Protein AF-A0A852VGA5-F1 (afdb_monomer_lite)

Foldseek 3Di:
DPPPPDDWDDDPNHTDDPDPQPAAEFEQDQLVPPPDDPVRVVVVVVAAPLVSLCVNRVHDSVLLQVLQQVFAPCVDQWHGKHKDFADPPPPPPDDDPPDHGGIFIWTDGPVPVPDIDTLVPDDSLVVSVRSLRSSQSVQQVCLVPGAYEYEYEVLQSHDLVSNLVVLVVQLDPVRSYHYHYDYDDDPSNCVRQVDPSHDDDDPPVPDPPDPDDDPPPDD

Sequence (219 aa):
MGENGEVSYSFNHSPVPYIPLQTRFVVVKHPKDASLSDSEKEEWKTWEDTRRIARSFQIDEMELVNILPLVGDSERFVQKVWVEEAEPLESDEDDDEDEPPRNKIKVKLRSHGDFHPSFGMLSGGEQVYVLTEIGIAIARFSAQYVATVLVIEPFRSLDSAGQRDWAIYLSKSEHLFQTVVEAHLDTKLAEVVSSPDFEVITLDGETPSVEIHQIGANA

pLDDT: mean 77.55, std 16.96, range [35.34, 95.94]

Secondary structure (DSSP, 8-state):
--TT----EEETTEEE------PEEEEE--TT-----HHHHHHHHH--HHHHHHHHHT--HHHHHHHGGG---TTSSEEEEEEEEPPPP--SSSS-TT----EEEEEEETTSTT---BGGGS-HHHHHHHHHHHHHHHHHHHHTTS-EEEEESGGGGS-HHHHHHHHHHHT-TT-SSEEEE-----HHHHHHHTSTT-------SSPP------TT---

Radius of gyration: 21.65 Å; chains: 1; bounding box: 53×39×68 Å

Structure (mmCIF, N/CA/C/O backbone):
data_AF-A0A852VGA5-F1
#
_entry.id   AF-A0A852VGA5-F1
#
loop_
_atom_site.group_PDB
_atom_site.id
_atom_site.type_symbol
_atom_site.label_atom_id
_atom_site.label_alt_id
_atom_site.label_comp_id
_atom_site.label_asym_id
_atom_site.label_entity_id
_atom_site.label_seq_id
_atom_site.pdbx_PDB_ins_code
_atom_site.Cartn_x
_atom_site.Cartn_y
_atom_site.Cartn_z
_atom_site.occupancy
_atom_site.B_iso_or_equiv
_atom_site.auth_seq_id
_atom_site.auth_comp_id
_atom_site.auth_asym_id
_atom_site.auth_atom_id
_atom_site.pdbx_PDB_model_num
ATOM 1 N N . MET A 1 1 ? -21.964 18.493 37.832 1.00 35.34 1 MET A N 1
ATOM 2 C CA . MET A 1 1 ? -21.030 19.519 37.329 1.00 35.34 1 MET A CA 1
ATOM 3 C C . MET A 1 1 ? -19.654 19.205 37.887 1.00 35.34 1 MET A C 1
ATOM 5 O O . MET A 1 1 ? -19.493 19.274 39.096 1.00 35.34 1 MET A O 1
ATOM 9 N N . GLY A 1 2 ? -18.718 18.768 37.043 1.00 36.03 2 GLY A N 1
ATOM 10 C CA . GLY A 1 2 ? -17.292 18.790 37.377 1.00 36.03 2 GLY A CA 1
ATOM 11 C C . GLY A 1 2 ? -16.742 20.160 36.989 1.00 36.03 2 GLY A C 1
ATOM 12 O O . GLY A 1 2 ? -17.045 20.645 35.902 1.00 36.03 2 GLY A O 1
ATOM 13 N N . GLU A 1 3 ? -16.008 20.804 37.887 1.00 40.97 3 GLU A N 1
ATOM 14 C CA . GLU A 1 3 ? -15.669 22.237 37.850 1.00 40.97 3 GLU A CA 1
ATOM 15 C C . GLU A 1 3 ? -14.686 22.666 36.738 1.00 40.97 3 GLU A C 1
ATOM 17 O O . GLU A 1 3 ? -14.361 23.845 36.653 1.00 40.97 3 GLU A O 1
ATOM 22 N N . ASN A 1 4 ? -14.251 21.771 35.841 1.00 45.41 4 ASN A N 1
ATOM 23 C CA . ASN A 1 4 ? -13.090 22.034 34.973 1.00 45.41 4 ASN A CA 1
ATOM 24 C C . ASN A 1 4 ? -13.348 22.065 33.457 1.00 45.41 4 ASN A C 1
ATOM 26 O O . ASN A 1 4 ? -12.392 22.167 32.697 1.00 45.41 4 ASN A O 1
ATOM 30 N N . GLY A 1 5 ? -14.594 21.983 32.977 1.00 45.84 5 GLY A N 1
ATOM 31 C CA . GLY A 1 5 ? -14.853 22.021 31.525 1.00 45.84 5 GLY A CA 1
ATOM 32 C C . GLY A 1 5 ? -14.171 20.889 30.737 1.00 45.84 5 GLY A C 1
ATOM 33 O O . GLY A 1 5 ? -13.945 21.020 29.536 1.00 45.84 5 GLY A O 1
ATOM 34 N N . GLU A 1 6 ? -13.827 19.784 31.405 1.00 48.50 6 GLU A N 1
ATOM 35 C CA . GLU A 1 6 ? -13.232 18.616 30.762 1.00 48.50 6 GLU A CA 1
ATOM 36 C C . GLU A 1 6 ? -14.273 17.922 29.881 1.00 48.50 6 GLU A C 1
ATOM 38 O O . GLU A 1 6 ? -15.307 17.438 30.349 1.00 48.50 6 GLU A O 1
ATOM 43 N N . VAL A 1 7 ? -13.986 17.874 28.581 1.00 54.56 7 VAL A N 1
ATOM 44 C CA . VAL A 1 7 ? -14.743 17.070 27.624 1.00 54.56 7 VAL A CA 1
ATOM 45 C C . VAL A 1 7 ? -14.322 15.617 27.822 1.00 54.56 7 VAL A C 1
ATOM 47 O O . VAL A 1 7 ? -13.188 15.244 27.526 1.00 54.56 7 VAL A O 1
ATOM 50 N N . SER A 1 8 ? -15.232 14.798 28.346 1.00 54.41 8 SER A N 1
ATOM 51 C CA . SER A 1 8 ? -15.040 13.349 28.437 1.00 54.41 8 SER A CA 1
ATOM 52 C C . SER A 1 8 ? -15.655 12.672 27.217 1.00 54.41 8 SER A C 1
ATOM 54 O O . SER A 1 8 ? -16.758 13.017 26.793 1.00 54.41 8 SER A O 1
ATOM 56 N N . TYR A 1 9 ? -14.926 11.720 26.639 1.00 51.38 9 TYR A N 1
ATOM 57 C CA . TYR A 1 9 ? -15.377 10.934 25.497 1.00 51.38 9 TYR A CA 1
ATOM 58 C C . TYR A 1 9 ? -15.706 9.528 25.990 1.00 51.38 9 TYR A C 1
ATOM 60 O O . TYR A 1 9 ? -15.024 8.986 26.862 1.00 51.38 9 TYR A O 1
ATOM 68 N N . SER A 1 10 ? -16.766 8.931 25.454 1.00 54.22 10 SER A N 1
ATOM 69 C CA . SER A 1 10 ? -17.148 7.556 25.780 1.00 54.22 10 SER A CA 1
ATOM 70 C C . SER A 1 10 ? -17.595 6.817 24.527 1.00 54.22 10 SER A C 1
ATOM 72 O O . SER A 1 10 ? -18.240 7.410 23.666 1.00 54.22 10 SER A O 1
ATOM 74 N N . PHE A 1 11 ? -17.256 5.533 24.443 1.00 40.62 11 PHE A N 1
ATOM 75 C CA . PHE A 1 11 ? -17.722 4.602 23.415 1.00 40.62 11 PHE A CA 1
ATOM 76 C C . PHE A 1 11 ? -18.361 3.411 24.134 1.00 40.62 11 PHE A C 1
ATOM 78 O O . PHE A 1 11 ? -17.759 2.865 25.059 1.00 40.62 11 PHE A O 1
ATOM 85 N N . ASN A 1 12 ? -19.601 3.049 23.787 1.00 52.91 12 ASN A N 1
ATOM 86 C CA . ASN A 1 12 ? -20.375 2.007 24.483 1.00 52.91 12 ASN A CA 1
ATOM 87 C C . ASN A 1 12 ? -20.369 2.151 26.020 1.00 52.91 12 ASN A C 1
ATOM 89 O O . ASN A 1 12 ? -20.097 1.199 26.751 1.00 52.91 12 ASN A O 1
ATOM 93 N N . HIS A 1 13 ? -20.623 3.367 26.518 1.00 57.19 13 HIS A N 1
ATOM 94 C CA . HIS A 1 13 ? -20.640 3.716 27.950 1.00 57.19 13 HIS A CA 1
ATOM 95 C C . HIS A 1 13 ? -19.317 3.513 28.711 1.00 57.19 13 HIS A C 1
ATOM 97 O O . HIS A 1 13 ? -19.281 3.681 29.930 1.00 57.19 13 HIS A O 1
ATOM 103 N N . SER A 1 14 ? -18.226 3.201 28.013 1.00 48.91 14 SER A N 1
ATOM 104 C CA . SER A 1 14 ? -16.892 3.089 28.598 1.00 48.91 14 SER A CA 1
ATOM 105 C C . SER A 1 14 ? -16.124 4.390 28.344 1.00 48.91 14 SER A C 1
ATOM 107 O O . SER A 1 14 ? -16.063 4.833 27.192 1.00 48.91 14 SER A O 1
ATOM 109 N N . PRO A 1 15 ? -15.566 5.046 29.381 1.00 53.91 15 PRO A N 1
ATOM 110 C CA . PRO A 1 15 ? -14.788 6.266 29.200 1.00 53.91 15 PRO A CA 1
ATOM 111 C C . PRO A 1 15 ? -13.517 5.964 28.401 1.00 53.91 15 PRO A C 1
ATOM 113 O O . PRO A 1 15 ? -12.761 5.057 28.748 1.00 53.91 15 PRO A O 1
ATOM 116 N N . VAL A 1 16 ? -13.281 6.741 27.344 1.00 51.03 16 VAL A N 1
ATOM 117 C CA . VAL A 1 16 ? -12.083 6.650 26.503 1.00 51.03 16 VAL A CA 1
ATOM 118 C C . VAL A 1 16 ? -11.240 7.906 26.730 1.00 51.03 16 VAL A C 1
ATOM 120 O O . VAL A 1 16 ? -11.770 9.016 26.628 1.00 51.03 16 VAL A O 1
ATOM 123 N N . PRO A 1 17 ? -9.943 7.779 27.060 1.00 51.22 17 PRO A N 1
ATOM 124 C CA . PRO A 1 17 ? -9.078 8.939 27.212 1.00 51.22 17 PRO A CA 1
ATOM 125 C C . PRO A 1 17 ? -8.964 9.683 25.876 1.00 51.22 17 PRO A C 1
ATOM 127 O O . PRO A 1 17 ? -8.533 9.115 24.873 1.00 51.22 17 PRO A O 1
ATOM 130 N N . TYR A 1 18 ? -9.333 10.966 25.863 1.00 50.06 18 TYR A N 1
ATOM 131 C CA . TYR A 1 18 ? -9.076 11.849 24.728 1.00 50.06 18 TYR A CA 1
ATOM 132 C C . TYR A 1 18 ? -7.600 12.212 24.710 1.00 50.06 18 TYR A C 1
ATOM 134 O O . TYR A 1 18 ? -7.153 13.128 25.397 1.00 50.06 18 TYR A O 1
ATOM 142 N N . ILE A 1 19 ? -6.836 11.458 23.934 1.00 53.94 19 ILE A N 1
ATOM 143 C CA . ILE A 1 19 ? -5.473 11.821 23.585 1.00 53.94 19 ILE A CA 1
ATOM 144 C C . ILE A 1 19 ? -5.563 12.380 22.164 1.00 53.94 19 ILE A C 1
ATOM 146 O O . ILE A 1 19 ? -5.789 11.597 21.242 1.00 53.94 19 ILE A O 1
ATOM 150 N N . PRO A 1 20 ? -5.415 13.700 21.941 1.00 53.56 20 PRO A N 1
ATOM 151 C CA . PRO A 1 20 ? -5.379 14.273 20.600 1.00 53.56 20 PRO A CA 1
ATOM 152 C C . PRO A 1 20 ? -4.033 13.955 19.930 1.00 53.56 20 PRO A C 1
ATOM 154 O O . PRO A 1 20 ? -3.297 14.844 19.515 1.00 53.56 20 PRO A O 1
ATOM 157 N N . LEU A 1 21 ? -3.674 12.674 19.846 1.00 54.81 21 LEU A N 1
ATOM 158 C CA . LEU A 1 21 ? -2.735 12.217 18.839 1.00 54.81 21 LEU A CA 1
ATOM 159 C C . LEU A 1 21 ? -3.530 12.207 17.539 1.00 54.81 21 LEU A C 1
ATOM 161 O O . LEU A 1 21 ? -4.509 11.470 17.415 1.00 54.81 21 LEU A O 1
ATOM 165 N N . GLN A 1 22 ? -3.159 13.082 16.601 1.00 77.44 22 GLN A N 1
ATOM 166 C CA . GLN A 1 22 ? -3.735 13.066 15.261 1.00 77.44 22 GLN A CA 1
ATOM 167 C C . GLN A 1 22 ? -3.623 11.642 14.721 1.00 77.44 22 GLN A C 1
ATOM 169 O O . GLN A 1 22 ? -2.524 11.118 14.547 1.00 77.44 22 GLN A O 1
ATOM 174 N N . THR A 1 23 ? -4.773 11.003 14.517 1.00 87.44 23 THR A N 1
ATOM 175 C CA . THR A 1 23 ? -4.819 9.682 13.903 1.00 87.44 23 THR A CA 1
ATOM 176 C C . THR A 1 23 ? -4.284 9.814 12.486 1.00 87.44 23 THR A C 1
ATOM 178 O O . THR A 1 23 ? -4.768 10.645 11.715 1.00 87.44 23 THR A O 1
ATOM 181 N N . ARG A 1 24 ? -3.267 9.023 12.144 1.00 91.44 24 ARG A N 1
ATOM 182 C CA . ARG A 1 24 ? -2.717 9.003 10.791 1.00 91.44 24 ARG A CA 1
ATOM 183 C C . ARG A 1 24 ? -3.537 8.056 9.931 1.00 91.44 24 ARG A C 1
ATOM 185 O O . ARG A 1 24 ? -3.666 6.878 10.252 1.00 91.44 24 ARG A O 1
ATOM 192 N N . PHE A 1 25 ? -4.049 8.569 8.821 1.00 93.38 25 PHE A N 1
ATOM 193 C CA . PHE A 1 25 ? -4.730 7.766 7.815 1.00 93.38 25 PHE A CA 1
ATOM 194 C C . PHE A 1 25 ? -3.756 7.445 6.688 1.00 93.38 25 PHE A C 1
ATOM 196 O O . PHE A 1 25 ? -3.245 8.349 6.031 1.00 93.38 25 PHE A O 1
ATOM 203 N N . VAL A 1 26 ? -3.501 6.160 6.468 1.00 95.06 26 VAL A N 1
ATOM 204 C CA . VAL A 1 26 ? -2.754 5.670 5.309 1.00 95.06 26 VAL A CA 1
ATOM 205 C C . VAL A 1 26 ? -3.776 5.152 4.314 1.00 95.06 26 VAL A C 1
ATOM 207 O O . VAL A 1 26 ? -4.405 4.129 4.560 1.00 95.06 26 VAL A O 1
ATOM 210 N N . VAL A 1 27 ? -3.981 5.873 3.214 1.00 93.69 27 VAL A N 1
ATOM 211 C CA . VAL A 1 27 ? -5.028 5.541 2.242 1.00 93.69 27 VAL A C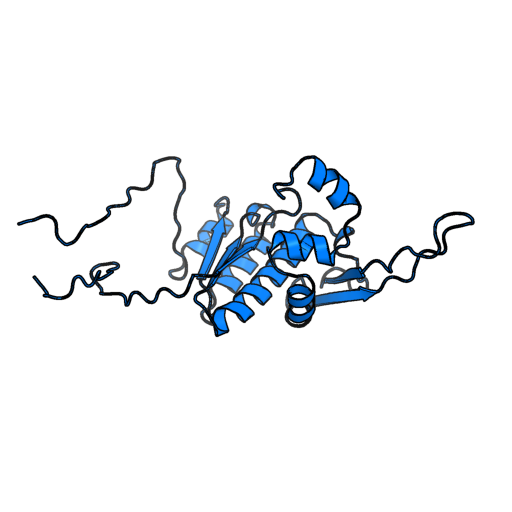A 1
ATOM 212 C C . VAL A 1 27 ? -4.401 4.935 0.994 1.00 93.69 27 VAL A C 1
ATOM 214 O O . VAL A 1 27 ? -3.656 5.596 0.276 1.00 93.69 27 VAL A O 1
ATOM 217 N N . VAL A 1 28 ? -4.717 3.671 0.729 1.00 92.81 28 VAL A N 1
ATOM 218 C CA . VAL A 1 28 ? -4.387 2.984 -0.518 1.00 92.81 28 VAL A CA 1
ATOM 219 C C . VAL A 1 28 ? -5.518 3.251 -1.500 1.00 92.81 28 VAL A C 1
ATOM 221 O O . VAL A 1 28 ? -6.653 2.835 -1.268 1.00 92.81 28 VAL A O 1
ATOM 224 N N . LYS A 1 29 ? -5.198 3.923 -2.605 1.00 89.25 29 LYS A N 1
ATOM 225 C CA . LYS A 1 29 ? -6.129 4.209 -3.703 1.00 89.25 29 LYS A CA 1
ATOM 226 C C . LYS A 1 29 ? -5.755 3.427 -4.948 1.00 89.25 29 LYS A C 1
ATOM 228 O O . LYS A 1 29 ? -4.608 3.007 -5.108 1.00 89.25 29 LYS A O 1
ATOM 233 N N . HIS A 1 30 ? -6.709 3.251 -5.858 1.00 83.31 30 HIS A N 1
ATOM 234 C CA . HIS A 1 30 ? -6.371 2.721 -7.171 1.00 83.31 30 HIS A CA 1
ATOM 235 C C . HIS A 1 30 ? -5.405 3.698 -7.877 1.00 83.31 30 HIS A C 1
ATOM 237 O O . HIS A 1 30 ? -5.657 4.904 -7.849 1.00 83.31 30 HIS A O 1
ATOM 243 N N . PRO A 1 31 ? -4.359 3.225 -8.587 1.00 75.69 31 PRO A N 1
ATOM 244 C CA . PRO A 1 31 ? -3.418 4.099 -9.303 1.00 75.69 31 PRO A CA 1
ATOM 245 C C . PRO A 1 31 ? -4.080 5.089 -10.278 1.00 75.69 31 PRO A C 1
ATOM 247 O O . PRO A 1 31 ? -3.514 6.124 -10.612 1.00 75.69 31 PRO A O 1
ATOM 250 N N . LYS A 1 32 ? -5.282 4.750 -10.759 1.00 74.25 32 LYS A N 1
ATOM 251 C CA . LYS A 1 32 ? -6.074 5.560 -11.702 1.00 74.25 32 LYS A CA 1
ATOM 252 C C . LYS A 1 32 ? -7.018 6.559 -11.029 1.00 74.25 32 LYS A C 1
ATOM 254 O O . LYS A 1 32 ? -7.495 7.458 -11.710 1.00 74.25 32 LYS A O 1
ATOM 259 N N . ASP A 1 33 ? -7.261 6.415 -9.728 1.00 71.62 33 ASP A N 1
ATOM 260 C CA . ASP A 1 33 ? -8.204 7.246 -8.967 1.00 71.62 33 ASP A CA 1
ATOM 261 C C . ASP A 1 33 ? -7.498 8.445 -8.312 1.00 71.62 33 ASP A C 1
ATOM 263 O O . ASP A 1 33 ? -8.043 9.114 -7.432 1.00 71.62 33 ASP A O 1
ATOM 267 N N . ALA A 1 34 ? -6.267 8.741 -8.744 1.00 66.31 34 ALA A N 1
ATOM 268 C CA . ALA A 1 34 ? -5.565 9.944 -8.343 1.00 66.31 34 ALA A CA 1
ATOM 269 C C . ALA A 1 34 ? -6.378 11.170 -8.795 1.00 66.31 34 ALA A C 1
ATOM 271 O O . ALA A 1 34 ? -6.481 11.483 -9.983 1.00 66.31 34 ALA A O 1
ATOM 272 N N . SER A 1 35 ? -6.977 11.856 -7.820 1.00 68.31 35 SER A N 1
ATOM 273 C CA . SER A 1 35 ? -7.639 13.151 -7.987 1.00 68.31 35 SER A CA 1
ATOM 274 C C . SER A 1 35 ? -6.586 14.210 -8.318 1.00 68.31 35 SER A C 1
ATOM 276 O O . SER A 1 35 ? -6.137 14.950 -7.444 1.00 68.31 35 SER A O 1
ATOM 278 N N . LEU A 1 36 ? -6.169 14.248 -9.577 1.00 74.75 36 LEU A N 1
ATOM 279 C CA . LEU A 1 36 ? -5.211 15.210 -10.101 1.00 74.75 36 LEU A CA 1
ATOM 280 C C . LEU A 1 36 ? -5.964 16.321 -10.832 1.00 74.75 36 LEU A C 1
ATOM 282 O O . LEU A 1 36 ? -6.886 16.052 -11.610 1.00 74.75 36 LEU A O 1
ATOM 286 N N . SER A 1 37 ? -5.555 17.567 -10.606 1.00 78.38 37 SER A N 1
ATOM 287 C CA . SER A 1 37 ? -5.926 18.683 -11.480 1.00 78.38 37 SER A CA 1
ATOM 288 C C . SER A 1 37 ? -5.432 18.443 -12.911 1.00 78.38 37 SER A C 1
ATOM 290 O O . SER A 1 37 ? -4.541 17.628 -13.146 1.00 78.38 37 SER A O 1
ATOM 292 N N . ASP A 1 38 ? -5.989 19.145 -13.899 1.00 78.25 38 ASP A N 1
ATOM 293 C CA . ASP A 1 38 ? -5.591 18.934 -15.298 1.00 78.25 38 ASP A CA 1
ATOM 294 C C . ASP A 1 38 ? -4.112 19.276 -15.551 1.00 78.25 38 ASP A C 1
ATOM 296 O O . ASP A 1 38 ? -3.452 18.576 -16.315 1.00 78.25 38 ASP A O 1
ATOM 300 N N . SER A 1 39 ? -3.558 20.267 -14.843 1.00 78.56 39 SER A N 1
ATOM 301 C CA . SER A 1 39 ? -2.116 20.549 -14.852 1.00 78.56 39 SER A CA 1
ATOM 302 C C . SER A 1 39 ? -1.302 19.418 -14.218 1.00 78.56 39 SER A C 1
ATOM 304 O O . SER A 1 39 ? -0.302 18.988 -14.786 1.00 78.56 39 SER A O 1
ATOM 306 N N . GLU A 1 40 ? -1.760 18.873 -13.085 1.00 80.19 40 GLU A N 1
ATOM 307 C CA . GLU A 1 40 ? -1.087 17.746 -12.430 1.00 80.19 40 GLU A CA 1
ATOM 308 C C . GLU A 1 40 ? -1.148 16.470 -13.277 1.00 80.19 40 GLU A C 1
ATOM 310 O O . GLU A 1 40 ? -0.225 15.674 -13.208 1.00 80.19 40 GLU A O 1
ATOM 315 N N . LYS A 1 41 ? -2.188 16.252 -14.094 1.00 78.62 41 LYS A N 1
ATOM 316 C CA . LYS A 1 41 ? -2.266 15.080 -14.988 1.00 78.62 41 LYS A CA 1
ATOM 317 C C . LYS A 1 41 ? -1.200 15.099 -16.078 1.00 78.62 41 LYS A C 1
ATOM 319 O O . LYS A 1 41 ? -0.708 14.035 -16.450 1.00 78.62 41 LYS A O 1
ATOM 324 N N . GLU A 1 42 ? -0.873 16.273 -16.615 1.00 74.56 42 GLU A N 1
ATOM 325 C CA . GLU A 1 42 ? 0.192 16.399 -17.614 1.00 74.56 42 GLU A CA 1
ATOM 326 C C . GLU A 1 42 ? 1.567 16.197 -16.975 1.00 74.56 42 GLU A C 1
ATOM 328 O O . GLU A 1 42 ? 2.360 15.403 -17.478 1.00 74.56 42 GLU A O 1
ATOM 333 N N . GLU A 1 43 ? 1.808 16.796 -15.806 1.00 76.31 43 GLU A N 1
ATOM 334 C CA . GLU A 1 43 ? 3.035 16.551 -15.039 1.00 76.31 43 GLU A CA 1
ATOM 335 C C . GLU A 1 43 ? 3.148 15.092 -14.576 1.00 76.31 43 GLU A C 1
ATOM 337 O O . GLU A 1 43 ? 4.218 14.494 -14.615 1.00 76.31 43 GLU A O 1
ATOM 342 N N . TRP A 1 44 ? 2.038 14.458 -14.200 1.00 74.88 44 TRP A N 1
ATOM 343 C CA . TRP A 1 44 ? 2.022 13.076 -13.729 1.00 74.88 44 TRP A CA 1
ATOM 344 C C . TRP A 1 44 ? 2.628 12.109 -14.741 1.00 74.88 44 TRP A C 1
ATOM 346 O O . TRP A 1 44 ? 3.258 11.130 -14.343 1.00 74.88 44 TRP A O 1
ATOM 356 N N . LYS A 1 45 ? 2.483 12.370 -16.047 1.00 71.38 45 LYS A N 1
ATOM 357 C CA . LYS A 1 45 ? 3.063 11.535 -17.113 1.00 71.38 45 LYS A CA 1
ATOM 358 C C . LYS A 1 45 ? 4.590 11.559 -17.115 1.00 71.38 45 LYS A C 1
ATOM 360 O O . LYS A 1 45 ? 5.189 10.562 -17.514 1.00 71.38 45 LYS A O 1
ATOM 365 N N . THR A 1 46 ? 5.204 12.635 -16.632 1.00 75.12 46 THR A N 1
ATOM 366 C CA . THR A 1 46 ? 6.664 12.789 -16.570 1.00 75.12 46 THR A CA 1
ATOM 367 C C . THR A 1 46 ? 7.250 12.389 -15.219 1.00 75.12 46 THR A C 1
ATOM 369 O O . THR A 1 46 ? 8.453 12.175 -15.126 1.00 75.12 46 THR A O 1
ATOM 372 N N . TRP A 1 4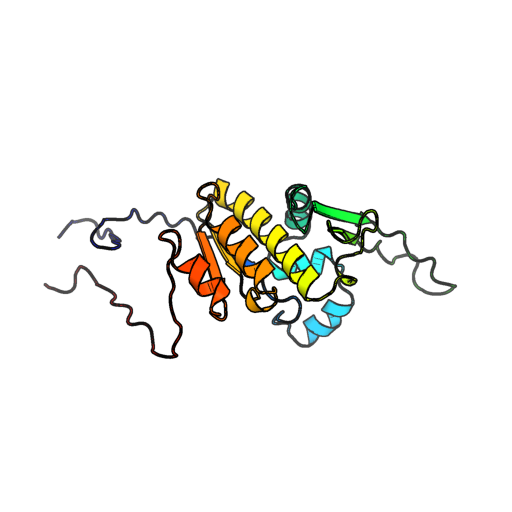7 ? 6.422 12.235 -14.181 1.00 78.94 47 TRP A N 1
ATOM 373 C CA . TRP A 1 47 ? 6.897 11.860 -12.850 1.00 78.94 47 TRP A CA 1
ATOM 374 C C . TRP A 1 47 ? 7.511 10.459 -12.788 1.00 78.94 47 TRP A C 1
ATOM 376 O O . TRP A 1 47 ? 7.011 9.506 -13.391 1.00 78.94 47 TRP A O 1
ATOM 386 N N . GLU A 1 48 ? 8.549 10.344 -11.965 1.00 84.44 48 GLU A N 1
ATOM 387 C CA . GLU A 1 48 ? 9.155 9.078 -11.561 1.00 84.44 48 GLU A CA 1
ATOM 388 C C . GLU A 1 48 ? 8.197 8.238 -10.709 1.00 84.44 48 GLU A C 1
ATOM 390 O O . GLU A 1 48 ? 7.270 8.752 -10.069 1.00 84.44 48 GLU A O 1
ATOM 395 N N . ASP A 1 49 ? 8.433 6.925 -10.682 1.00 87.19 49 ASP A N 1
ATOM 396 C CA . ASP A 1 49 ? 7.590 5.995 -9.927 1.00 87.19 49 ASP A CA 1
ATOM 397 C C . ASP A 1 49 ? 7.606 6.328 -8.424 1.00 87.19 49 ASP A C 1
ATOM 399 O O . ASP A 1 49 ? 6.557 6.282 -7.778 1.00 87.19 49 ASP A O 1
ATOM 403 N N . THR A 1 50 ? 8.757 6.734 -7.874 1.00 90.06 50 THR A N 1
ATOM 404 C CA . THR A 1 50 ? 8.898 7.164 -6.470 1.00 90.06 50 THR A CA 1
ATOM 405 C C . THR A 1 50 ? 7.988 8.337 -6.151 1.00 90.06 50 THR A C 1
ATOM 407 O O . THR A 1 50 ? 7.175 8.251 -5.230 1.00 90.06 50 THR A O 1
ATOM 410 N N . ARG A 1 51 ? 8.038 9.392 -6.966 1.00 89.25 51 ARG A N 1
ATOM 411 C CA . ARG A 1 51 ? 7.219 10.591 -6.795 1.00 89.25 51 ARG A CA 1
ATOM 412 C C . ARG A 1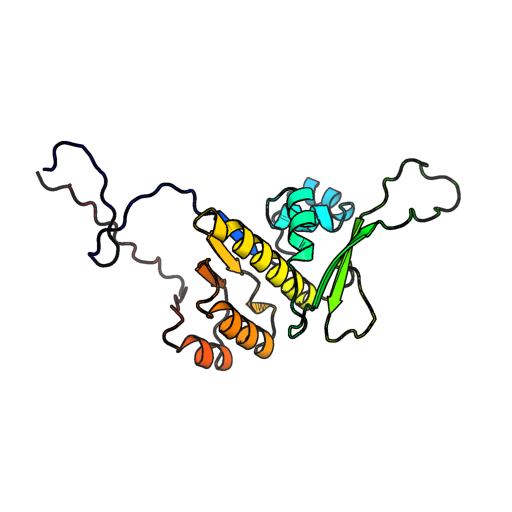 51 ? 5.728 10.298 -6.900 1.00 89.25 51 ARG A C 1
ATOM 414 O O . ARG A 1 51 ? 4.945 10.781 -6.081 1.00 89.25 51 ARG A O 1
ATOM 421 N N . ARG A 1 52 ? 5.318 9.477 -7.873 1.00 87.75 52 ARG A N 1
ATOM 422 C CA . ARG A 1 52 ? 3.911 9.069 -8.046 1.00 87.75 52 ARG A CA 1
ATOM 423 C C . ARG A 1 52 ? 3.385 8.308 -6.834 1.00 87.75 52 ARG A C 1
ATOM 425 O O . ARG A 1 52 ? 2.296 8.612 -6.339 1.00 87.75 52 ARG A O 1
ATOM 432 N N . ILE A 1 53 ? 4.147 7.332 -6.342 1.00 91.56 53 ILE A N 1
ATOM 433 C CA . ILE A 1 53 ? 3.739 6.530 -5.185 1.00 91.56 53 ILE A CA 1
ATOM 434 C C . ILE A 1 53 ? 3.753 7.382 -3.911 1.00 91.56 53 ILE A C 1
ATOM 436 O O . ILE A 1 53 ? 2.767 7.376 -3.177 1.00 91.56 53 ILE A O 1
ATOM 440 N N . ALA A 1 54 ? 4.800 8.178 -3.680 1.00 91.88 54 ALA A N 1
ATOM 441 C CA . ALA A 1 54 ? 4.898 9.060 -2.517 1.00 91.88 54 ALA A CA 1
ATOM 442 C C . ALA A 1 54 ? 3.724 10.051 -2.469 1.00 91.88 54 ALA A C 1
ATOM 444 O O . ALA A 1 54 ? 3.037 10.163 -1.452 1.00 91.88 54 ALA A O 1
ATOM 445 N N . ARG A 1 55 ? 3.392 10.674 -3.610 1.00 89.50 55 ARG A N 1
ATOM 446 C CA . ARG A 1 55 ? 2.218 11.549 -3.731 1.00 89.50 55 ARG A CA 1
ATOM 447 C C . ARG A 1 55 ? 0.914 10.821 -3.423 1.00 89.50 55 ARG A C 1
ATOM 449 O O . ARG A 1 55 ? 0.055 11.405 -2.764 1.00 89.50 55 ARG A O 1
ATOM 456 N N . SER A 1 56 ? 0.766 9.577 -3.877 1.00 89.00 56 SER A N 1
ATOM 457 C CA . SER A 1 56 ? -0.440 8.770 -3.636 1.00 89.00 56 SER A CA 1
ATOM 458 C C . SER A 1 56 ? -0.686 8.536 -2.142 1.00 89.00 56 SER A C 1
ATOM 460 O O . SER A 1 56 ? -1.834 8.543 -1.709 1.00 89.00 56 SER A O 1
ATOM 462 N N . PHE A 1 57 ? 0.386 8.412 -1.355 1.00 91.94 57 PHE A N 1
ATOM 463 C CA . PHE A 1 57 ? 0.334 8.267 0.103 1.00 91.94 57 PHE A CA 1
ATOM 464 C C . PHE A 1 57 ? 0.454 9.586 0.878 1.00 91.94 57 PHE A C 1
ATOM 466 O O . PHE A 1 57 ? 0.378 9.569 2.103 1.00 91.94 57 PHE A O 1
ATOM 473 N N . GLN A 1 58 ? 0.612 10.719 0.185 1.00 90.56 58 GLN A N 1
ATOM 474 C CA . GLN A 1 58 ? 0.846 12.040 0.783 1.00 90.56 58 GLN A CA 1
ATOM 475 C C . GLN A 1 58 ? 2.070 12.076 1.716 1.00 90.56 58 GLN A C 1
ATOM 477 O O . GLN A 1 58 ? 2.051 12.741 2.751 1.00 90.56 58 GLN A O 1
ATOM 482 N N . ILE A 1 59 ? 3.134 11.373 1.328 1.00 92.00 59 ILE A N 1
ATOM 483 C CA . ILE A 1 59 ? 4.434 11.364 2.011 1.00 92.00 59 ILE A CA 1
ATOM 484 C C . ILE A 1 59 ? 5.515 11.951 1.104 1.00 92.00 59 ILE A C 1
ATOM 486 O O . ILE A 1 59 ? 5.296 12.128 -0.098 1.00 92.00 59 ILE A O 1
ATOM 490 N N . ASP A 1 60 ? 6.681 12.255 1.667 1.00 92.44 60 ASP A N 1
ATOM 491 C CA . ASP A 1 60 ? 7.840 12.629 0.864 1.00 92.44 60 ASP A CA 1
ATOM 492 C C . ASP A 1 60 ? 8.531 11.399 0.241 1.00 92.44 60 ASP A C 1
ATOM 494 O O . ASP A 1 60 ? 8.355 10.256 0.672 1.00 92.44 60 ASP A O 1
ATOM 498 N N . GLU A 1 61 ? 9.306 11.625 -0.822 1.00 91.50 61 GLU A N 1
ATOM 499 C CA . GLU A 1 61 ? 9.976 10.541 -1.550 1.00 91.50 61 GLU A CA 1
ATOM 500 C C . GLU A 1 61 ? 11.042 9.837 -0.704 1.00 91.50 61 GLU A C 1
ATOM 502 O O . GLU A 1 61 ? 11.227 8.629 -0.853 1.00 91.50 61 GLU A O 1
ATOM 507 N N . MET A 1 62 ? 11.708 10.542 0.218 1.00 90.81 62 MET A N 1
ATOM 508 C CA . MET A 1 62 ? 12.693 9.911 1.098 1.00 90.81 62 MET A CA 1
ATOM 509 C C . MET A 1 62 ? 12.022 9.024 2.147 1.00 90.81 62 MET A C 1
ATOM 511 O O . MET A 1 62 ? 12.524 7.936 2.427 1.00 90.81 62 MET A O 1
ATOM 515 N N . GLU A 1 63 ? 10.885 9.443 2.707 1.00 92.88 63 GLU A N 1
ATOM 516 C CA . GLU A 1 63 ? 10.051 8.605 3.570 1.00 92.88 63 GLU A CA 1
ATOM 517 C C . GLU A 1 63 ? 9.664 7.322 2.828 1.00 92.88 63 GLU A C 1
ATOM 519 O O . GLU A 1 63 ? 9.888 6.232 3.354 1.00 92.88 63 GLU A O 1
ATOM 524 N N . LEU A 1 64 ? 9.199 7.420 1.575 1.00 94.19 64 LEU A N 1
ATOM 525 C CA . LEU A 1 64 ? 8.897 6.239 0.762 1.00 94.19 64 LEU A CA 1
ATOM 526 C C . LEU A 1 64 ? 10.122 5.326 0.614 1.00 94.19 64 LEU A C 1
ATOM 528 O O . LEU A 1 64 ? 10.027 4.138 0.919 1.00 94.19 64 LEU A O 1
ATOM 532 N N . VAL A 1 65 ? 11.266 5.864 0.179 1.00 92.62 65 VAL A N 1
ATOM 533 C CA . VAL A 1 65 ? 12.507 5.095 -0.030 1.00 92.62 65 VAL A CA 1
ATOM 534 C C . VAL A 1 65 ? 12.941 4.366 1.243 1.00 92.62 65 VAL A C 1
ATOM 536 O O . VAL A 1 65 ? 13.352 3.209 1.170 1.00 92.62 65 VAL A O 1
ATOM 539 N N . ASN A 1 66 ? 12.797 4.996 2.409 1.00 92.69 66 ASN A N 1
ATOM 540 C CA . ASN A 1 66 ? 13.124 4.388 3.700 1.00 92.69 66 ASN A CA 1
ATOM 541 C C . ASN A 1 66 ? 12.131 3.296 4.127 1.00 92.69 66 ASN A C 1
ATOM 543 O O . ASN A 1 66 ? 12.498 2.400 4.888 1.00 92.69 66 ASN A O 1
ATOM 547 N N . ILE A 1 67 ? 10.890 3.345 3.636 1.00 94.44 67 ILE A N 1
ATOM 548 C CA . ILE A 1 67 ? 9.860 2.340 3.912 1.00 94.44 67 ILE A CA 1
ATOM 549 C C . ILE A 1 67 ? 9.965 1.132 2.978 1.00 94.44 67 ILE A C 1
ATOM 551 O O . ILE A 1 67 ? 9.698 0.017 3.423 1.00 94.44 67 ILE A O 1
ATOM 555 N N . LEU A 1 68 ? 10.370 1.302 1.713 1.00 94.38 68 LEU A N 1
ATOM 556 C CA . LEU A 1 68 ? 10.411 0.207 0.727 1.00 94.38 68 LEU A CA 1
ATOM 557 C C . LEU A 1 68 ? 11.150 -1.066 1.197 1.00 94.38 68 LEU A C 1
ATOM 559 O O . LEU A 1 68 ? 10.646 -2.154 0.923 1.00 94.38 68 LEU A O 1
ATOM 563 N N . PRO A 1 69 ? 12.271 -1.002 1.946 1.00 92.50 69 PRO A N 1
ATOM 564 C CA . PRO A 1 69 ? 12.922 -2.196 2.492 1.00 92.50 69 PRO A CA 1
ATOM 565 C C . PRO A 1 69 ? 12.059 -3.018 3.461 1.00 92.50 69 PRO A C 1
ATOM 567 O O . PRO A 1 69 ? 12.353 -4.189 3.683 1.00 92.50 69 PRO A O 1
ATOM 570 N N . LEU A 1 70 ? 11.020 -2.414 4.046 1.00 90.75 70 LEU A N 1
ATOM 571 C CA . LEU A 1 70 ? 10.052 -3.070 4.929 1.00 90.75 70 LEU A CA 1
ATOM 572 C C . LEU A 1 70 ? 8.894 -3.719 4.153 1.00 90.75 70 LEU A C 1
ATOM 574 O O . LEU A 1 70 ? 8.027 -4.348 4.759 1.00 90.75 70 LEU A O 1
ATOM 578 N N . VAL A 1 71 ? 8.846 -3.527 2.832 1.00 91.25 71 VAL A N 1
ATOM 579 C CA . VAL A 1 71 ? 7.765 -3.993 1.966 1.00 91.25 71 VAL A CA 1
ATOM 580 C C . VAL A 1 71 ? 8.070 -5.383 1.425 1.00 91.25 71 VAL A C 1
ATOM 582 O O . VAL A 1 71 ? 9.104 -5.623 0.794 1.00 91.25 71 VAL A O 1
ATOM 585 N N . GLY A 1 72 ? 7.081 -6.259 1.569 1.00 81.50 72 GLY A N 1
ATOM 586 C CA . GLY A 1 72 ? 7.101 -7.614 1.046 1.00 81.50 72 GLY A CA 1
ATOM 587 C C . GLY A 1 72 ? 7.444 -8.660 2.099 1.00 81.50 72 GLY A C 1
ATOM 588 O O . GLY A 1 72 ? 8.060 -8.392 3.129 1.00 81.50 72 GLY A O 1
ATOM 589 N N . ASP A 1 73 ? 7.009 -9.878 1.815 1.00 77.56 73 ASP A N 1
ATOM 590 C CA . ASP A 1 73 ? 7.262 -11.072 2.609 1.00 77.56 73 ASP A CA 1
ATOM 591 C C . ASP A 1 73 ? 7.520 -12.220 1.630 1.00 77.56 73 ASP A C 1
ATOM 593 O O . ASP A 1 73 ? 6.825 -12.365 0.620 1.00 77.56 73 ASP A O 1
ATOM 597 N N . SER A 1 74 ? 8.531 -13.040 1.917 1.00 72.12 74 SER A N 1
ATOM 598 C CA . SER A 1 74 ? 8.924 -14.178 1.084 1.00 72.12 74 SER A CA 1
ATOM 599 C C . SER A 1 74 ? 7.771 -15.130 0.744 1.00 72.12 74 SER A C 1
ATOM 601 O O . SER A 1 74 ? 7.779 -15.731 -0.336 1.00 72.12 74 SER A O 1
ATOM 603 N N . GLU A 1 75 ? 6.772 -15.243 1.623 1.00 80.94 75 GLU A N 1
ATOM 604 C CA . GLU A 1 75 ? 5.637 -16.153 1.448 1.00 80.94 75 GLU A CA 1
ATOM 605 C C . GLU A 1 75 ? 4.491 -15.549 0.621 1.00 80.94 75 GLU A C 1
ATOM 607 O O . GLU A 1 75 ? 3.655 -16.286 0.079 1.00 80.94 75 GLU A O 1
ATOM 612 N N . ARG A 1 76 ? 4.463 -14.221 0.468 1.00 84.38 76 ARG A N 1
ATOM 613 C CA . ARG A 1 76 ? 3.352 -13.483 -0.143 1.00 84.38 76 ARG A CA 1
ATOM 614 C C . ARG A 1 76 ? 3.559 -13.218 -1.630 1.00 84.38 76 ARG A C 1
ATOM 616 O O . ARG A 1 76 ? 4.554 -13.611 -2.237 1.00 84.38 76 ARG A O 1
ATOM 623 N N . PHE A 1 77 ? 2.552 -12.596 -2.244 1.00 87.38 77 PHE A N 1
ATOM 624 C CA . PHE A 1 77 ? 2.569 -12.265 -3.667 1.00 87.38 77 PHE A CA 1
ATOM 625 C C . PHE A 1 77 ? 3.689 -11.272 -4.007 1.00 87.38 77 PHE A C 1
ATOM 627 O O . PHE A 1 77 ? 4.443 -11.504 -4.953 1.00 87.38 77 PHE A O 1
ATOM 634 N N . VAL A 1 78 ? 3.830 -10.210 -3.208 1.00 91.12 78 VAL A N 1
ATOM 635 C CA . VAL A 1 78 ? 4.936 -9.250 -3.299 1.00 91.12 78 VAL A CA 1
ATOM 636 C C . VAL A 1 78 ? 6.031 -9.685 -2.333 1.00 91.12 78 VAL A C 1
ATOM 638 O O . VAL A 1 78 ? 5.851 -9.654 -1.119 1.00 91.12 78 VAL A O 1
ATOM 641 N N . GLN A 1 79 ? 7.175 -10.088 -2.875 1.00 92.31 79 GLN A N 1
ATOM 642 C CA . GLN A 1 79 ? 8.297 -10.583 -2.077 1.00 92.31 79 GLN A CA 1
ATOM 643 C C . GLN A 1 79 ? 9.279 -9.477 -1.701 1.00 92.31 79 GLN A C 1
ATOM 645 O O . GLN A 1 79 ? 9.939 -9.572 -0.670 1.00 92.31 79 GLN A O 1
ATOM 650 N N . LYS A 1 80 ? 9.425 -8.460 -2.558 1.00 93.44 80 LYS A N 1
ATOM 651 C CA . LYS A 1 80 ? 10.324 -7.327 -2.324 1.00 93.44 80 LYS A CA 1
ATOM 652 C C . LYS A 1 80 ? 9.959 -6.142 -3.210 1.00 93.44 80 LYS A C 1
ATOM 654 O O . LYS A 1 80 ? 9.587 -6.340 -4.367 1.00 93.44 80 LYS A O 1
ATOM 659 N N . VAL A 1 81 ? 10.165 -4.931 -2.702 1.00 94.62 81 VAL A N 1
ATOM 660 C CA . VAL A 1 81 ? 10.125 -3.683 -3.475 1.00 94.62 81 VAL A CA 1
ATOM 661 C C . VAL A 1 81 ? 11.398 -2.880 -3.193 1.00 94.62 81 VAL A C 1
ATOM 663 O O . VAL A 1 81 ? 11.865 -2.845 -2.058 1.00 94.62 81 VAL A O 1
ATOM 666 N N . TRP A 1 82 ? 12.014 -2.286 -4.215 1.00 94.50 82 TRP A N 1
ATOM 667 C CA . TRP A 1 82 ? 13.206 -1.441 -4.053 1.00 94.50 82 TRP A CA 1
ATOM 668 C C . TRP A 1 82 ? 13.295 -0.379 -5.148 1.00 94.50 82 TRP A C 1
ATOM 670 O O . TRP A 1 82 ? 12.619 -0.482 -6.170 1.00 94.50 82 TRP A O 1
ATOM 680 N N . VAL A 1 83 ? 14.136 0.633 -4.934 1.00 93.31 83 VAL A N 1
ATOM 681 C CA . VAL A 1 83 ? 14.482 1.615 -5.967 1.00 93.31 83 VAL A CA 1
ATOM 682 C C . VAL A 1 83 ? 15.710 1.142 -6.733 1.00 93.31 83 VAL A C 1
ATOM 684 O O . VAL A 1 83 ? 16.690 0.702 -6.135 1.00 93.31 83 VAL A O 1
ATOM 687 N N . GLU A 1 84 ? 15.638 1.227 -8.053 1.00 90.88 84 GLU A N 1
ATOM 688 C CA . GLU A 1 84 ? 16.755 1.063 -8.975 1.00 90.88 84 GLU A CA 1
ATOM 689 C C . GLU A 1 84 ? 16.942 2.394 -9.707 1.00 90.88 84 GLU A C 1
ATOM 691 O O . GLU A 1 84 ? 16.017 2.875 -10.371 1.00 90.88 84 GLU A O 1
ATOM 696 N N . GLU A 1 85 ? 18.118 3.001 -9.548 1.00 82.75 85 GLU A N 1
ATOM 697 C CA . GLU A 1 85 ? 18.531 4.147 -10.359 1.00 82.75 85 GLU A CA 1
ATOM 698 C C . GLU A 1 85 ? 18.629 3.666 -11.810 1.00 82.75 85 GLU A C 1
ATOM 700 O O . GLU A 1 85 ? 19.369 2.726 -12.110 1.00 82.75 85 GLU A O 1
ATOM 705 N N . ALA A 1 86 ? 17.827 4.241 -12.708 1.00 70.19 86 ALA A N 1
ATOM 706 C CA . ALA A 1 86 ? 17.972 3.936 -14.122 1.00 70.19 86 ALA A CA 1
ATOM 707 C C . ALA A 1 86 ? 19.186 4.687 -14.668 1.00 70.19 86 ALA A C 1
ATOM 709 O O . ALA A 1 86 ? 19.327 5.888 -14.431 1.00 70.19 86 ALA A O 1
ATOM 710 N N . GLU A 1 87 ? 20.018 3.993 -15.443 1.00 65.12 87 GLU A N 1
ATOM 711 C CA . GLU A 1 87 ? 21.003 4.674 -16.276 1.00 65.12 87 GLU A CA 1
ATOM 712 C C . GLU A 1 87 ? 20.268 5.633 -17.229 1.00 65.12 87 GLU A C 1
ATOM 714 O O . GLU A 1 87 ? 19.180 5.280 -17.720 1.00 65.12 87 GLU A O 1
ATOM 719 N N . PRO A 1 88 ? 20.808 6.845 -17.459 1.00 60.22 88 PRO A N 1
ATOM 720 C CA . PRO A 1 88 ? 20.266 7.733 -18.470 1.00 60.22 88 PRO A CA 1
ATOM 721 C C . PRO A 1 88 ? 20.185 6.954 -19.781 1.00 60.22 88 PRO A C 1
ATOM 723 O O . PRO A 1 88 ? 21.118 6.238 -20.149 1.00 60.22 88 PRO A O 1
ATOM 726 N N . LEU A 1 89 ? 19.036 7.030 -20.453 1.00 55.97 89 LEU A N 1
ATOM 727 C CA . LEU A 1 89 ? 18.953 6.522 -21.814 1.00 55.97 89 LEU A CA 1
ATOM 728 C C . LEU A 1 89 ? 19.984 7.320 -22.609 1.00 55.97 89 LEU A C 1
ATOM 730 O O . LEU A 1 89 ? 19.908 8.544 -22.604 1.00 55.97 89 LEU A O 1
ATOM 734 N N . GLU A 1 90 ? 20.943 6.648 -23.246 1.00 50.09 90 GLU A N 1
ATOM 735 C CA . GLU A 1 90 ? 21.732 7.268 -24.309 1.00 50.09 90 GLU A CA 1
ATOM 736 C C . GLU A 1 90 ? 20.720 7.722 -25.372 1.00 50.09 90 GLU A C 1
ATOM 738 O O . GLU A 1 90 ? 20.220 6.916 -26.159 1.00 50.09 90 GLU A O 1
ATOM 743 N N . SER A 1 91 ? 20.290 8.981 -25.299 1.00 52.31 91 SER A N 1
ATOM 744 C CA . SER A 1 91 ? 19.470 9.604 -26.322 1.00 52.31 91 SER A CA 1
ATOM 745 C C . SER A 1 91 ? 20.385 9.885 -27.503 1.00 52.31 91 SER A C 1
ATOM 747 O O . SER A 1 91 ? 21.426 10.530 -27.369 1.00 52.31 91 SER A O 1
ATOM 749 N N . ASP A 1 92 ? 20.010 9.346 -28.662 1.00 47.00 92 ASP A N 1
ATOM 750 C CA . ASP A 1 92 ? 20.632 9.688 -29.933 1.00 47.00 92 ASP A CA 1
ATOM 751 C C . ASP A 1 92 ? 20.575 11.215 -30.108 1.00 47.00 92 ASP A C 1
ATOM 753 O O . ASP A 1 92 ? 19.489 11.781 -30.209 1.00 47.00 92 ASP A O 1
ATOM 757 N N . GLU A 1 93 ? 21.754 11.842 -30.087 1.00 51.81 93 GLU A N 1
ATOM 758 C CA . GLU A 1 93 ? 22.104 13.151 -30.655 1.00 51.81 93 GLU A CA 1
ATOM 759 C C . GLU A 1 93 ? 20.964 14.197 -30.670 1.00 51.81 93 GLU A C 1
ATOM 761 O O . GLU A 1 93 ? 20.267 14.313 -31.673 1.00 51.81 93 GLU A O 1
ATOM 766 N N . ASP A 1 94 ? 20.789 14.945 -29.563 1.00 54.25 94 ASP A N 1
ATOM 767 C CA . ASP A 1 94 ? 20.444 16.395 -29.509 1.00 54.25 94 ASP A CA 1
ATOM 768 C C . ASP A 1 94 ? 19.646 16.843 -28.255 1.00 54.25 94 ASP A C 1
ATOM 770 O O . ASP A 1 94 ? 19.429 18.044 -28.094 1.00 54.25 94 ASP A O 1
ATOM 774 N N . ASP A 1 95 ? 19.254 15.951 -27.334 1.00 51.44 95 ASP A N 1
ATOM 775 C CA . ASP A 1 95 ? 18.514 16.341 -26.114 1.00 51.44 95 ASP A CA 1
ATOM 776 C C . ASP A 1 95 ? 19.407 16.361 -24.855 1.00 51.44 95 ASP A C 1
ATOM 778 O O . ASP A 1 95 ? 19.925 15.330 -24.429 1.00 51.44 95 ASP A O 1
ATOM 782 N N . ASP A 1 96 ? 19.564 17.572 -24.304 1.00 49.69 96 ASP A N 1
ATOM 783 C CA . ASP A 1 96 ? 20.021 17.983 -22.968 1.00 49.69 96 ASP A CA 1
ATOM 784 C C . ASP A 1 96 ? 20.754 16.929 -22.101 1.00 49.69 96 ASP A C 1
ATOM 786 O O . ASP A 1 96 ? 20.141 16.082 -21.450 1.00 49.69 96 ASP A O 1
ATOM 790 N N . GLU A 1 97 ? 22.078 17.094 -21.957 1.00 52.97 97 GLU A N 1
ATOM 791 C CA . GLU A 1 97 ? 22.977 16.339 -21.052 1.00 52.97 97 GLU A CA 1
ATOM 792 C C . GLU A 1 97 ? 22.606 16.417 -19.544 1.00 52.97 97 GLU A C 1
ATOM 794 O O . GLU A 1 97 ? 23.306 15.852 -18.704 1.00 52.97 97 GLU A O 1
ATOM 799 N N . ASP A 1 98 ? 21.506 17.088 -19.189 1.00 53.34 98 ASP A N 1
ATOM 800 C CA . ASP A 1 98 ? 21.062 17.360 -17.818 1.00 53.34 98 ASP A CA 1
ATOM 801 C C . ASP A 1 98 ? 19.777 16.599 -17.414 1.00 53.34 98 ASP A C 1
ATOM 803 O O . ASP A 1 98 ? 19.198 16.906 -16.366 1.00 53.34 98 ASP A O 1
ATOM 807 N N . GLU A 1 99 ? 19.291 15.613 -18.189 1.00 55.38 99 GLU A N 1
ATOM 808 C CA . GLU A 1 99 ? 18.137 14.815 -17.739 1.00 55.38 99 GLU A CA 1
ATOM 809 C C . GLU A 1 99 ? 18.515 13.983 -16.492 1.00 55.38 99 GLU A C 1
ATOM 811 O O . GLU A 1 99 ? 19.383 13.104 -16.564 1.00 55.38 99 GLU A O 1
ATOM 816 N N . PRO A 1 100 ? 17.894 14.234 -15.320 1.00 55.47 100 PRO A N 1
ATOM 817 C CA . PRO A 1 100 ? 18.237 13.512 -14.106 1.00 55.47 100 PRO A CA 1
ATOM 818 C C . PRO A 1 100 ? 17.908 12.017 -14.257 1.00 55.47 100 PRO A C 1
ATOM 820 O O . PRO A 1 100 ? 16.913 11.659 -14.901 1.00 55.47 100 PRO A O 1
ATOM 823 N N . PRO A 1 101 ? 18.714 11.123 -13.652 1.00 60.03 101 PRO A N 1
ATOM 824 C CA . PRO A 1 101 ? 18.471 9.688 -13.707 1.00 60.03 101 PRO A CA 1
ATOM 825 C C . PRO A 1 101 ? 17.097 9.372 -13.116 1.00 60.03 101 PRO A C 1
ATOM 827 O O . PRO A 1 101 ? 16.794 9.735 -11.981 1.00 60.03 101 PRO A O 1
ATOM 830 N N . ARG A 1 102 ? 16.260 8.680 -13.894 1.00 70.25 102 ARG A N 1
ATOM 831 C CA . ARG A 1 102 ? 14.881 8.386 -13.495 1.00 70.25 102 ARG A CA 1
ATOM 832 C C . ARG A 1 102 ? 14.855 7.203 -12.534 1.00 70.25 102 ARG A C 1
ATOM 834 O O . ARG A 1 102 ? 15.117 6.071 -12.947 1.00 70.25 102 ARG A O 1
ATOM 841 N N . ASN A 1 103 ? 14.478 7.417 -11.277 1.00 82.31 103 ASN A N 1
ATOM 842 C CA . ASN A 1 103 ? 14.337 6.322 -10.322 1.00 82.31 103 ASN A CA 1
ATOM 843 C C . ASN A 1 103 ? 13.149 5.430 -10.687 1.00 82.31 103 ASN A C 1
ATOM 845 O O . ASN A 1 103 ? 12.013 5.885 -10.867 1.00 82.31 103 ASN A O 1
ATOM 849 N N . LYS A 1 104 ? 13.402 4.123 -10.776 1.00 88.25 104 LYS A N 1
ATOM 850 C CA . LYS A 1 104 ? 12.368 3.120 -11.036 1.00 88.25 104 LYS A CA 1
ATOM 851 C C . LYS A 1 104 ? 12.121 2.309 -9.780 1.00 88.25 104 LYS A C 1
ATOM 853 O O . LYS A 1 104 ? 13.052 1.828 -9.140 1.00 88.25 104 LYS A O 1
ATOM 858 N N . ILE A 1 105 ? 10.849 2.096 -9.456 1.00 91.81 105 ILE A N 1
ATOM 859 C CA . ILE A 1 105 ? 10.481 1.156 -8.399 1.00 91.81 105 ILE A CA 1
ATOM 860 C C . ILE A 1 105 ? 10.417 -0.232 -9.011 1.00 91.81 105 ILE A C 1
ATOM 862 O O . ILE A 1 105 ? 9.606 -0.496 -9.896 1.00 91.81 105 ILE A O 1
ATOM 866 N N . LYS A 1 106 ? 11.282 -1.122 -8.542 1.00 94.19 106 LYS A N 1
ATOM 867 C CA . LYS A 1 106 ? 11.365 -2.517 -8.960 1.00 94.19 106 LYS A CA 1
ATOM 868 C C . LYS A 1 106 ? 10.639 -3.397 -7.971 1.00 94.19 106 LYS A C 1
ATOM 870 O O . LYS A 1 106 ? 10.680 -3.170 -6.761 1.00 94.19 106 LYS A O 1
ATOM 875 N N . VAL A 1 107 ? 9.985 -4.420 -8.502 1.00 94.25 107 VAL A N 1
ATOM 876 C CA . VAL A 1 107 ? 9.152 -5.318 -7.713 1.00 94.25 107 VAL A CA 1
ATOM 877 C C . VAL A 1 107 ? 9.556 -6.755 -7.995 1.00 94.25 107 VAL A C 1
ATOM 879 O O . VAL A 1 107 ? 9.662 -7.167 -9.148 1.00 94.25 107 VAL A O 1
ATOM 882 N N . LYS A 1 108 ? 9.747 -7.540 -6.933 1.00 94.56 108 LYS A N 1
ATOM 883 C CA . LYS A 1 108 ? 9.844 -8.995 -7.016 1.00 94.56 108 LYS A CA 1
ATOM 884 C C . LYS A 1 108 ? 8.502 -9.603 -6.645 1.00 94.56 108 LYS A C 1
ATOM 886 O O . LYS A 1 108 ? 8.071 -9.511 -5.495 1.00 94.56 108 LYS A O 1
ATOM 891 N N . LEU A 1 109 ? 7.862 -10.230 -7.625 1.00 92.12 109 LEU A N 1
ATOM 892 C CA . LEU A 1 109 ? 6.596 -10.932 -7.460 1.00 92.12 109 LEU A CA 1
ATOM 893 C C . LEU A 1 109 ? 6.829 -12.440 -7.475 1.00 92.12 109 LEU A C 1
ATOM 895 O O . LEU A 1 109 ? 7.576 -12.950 -8.309 1.00 92.12 109 LEU A O 1
ATOM 899 N N . ARG A 1 110 ? 6.127 -13.172 -6.609 1.00 89.69 110 ARG A N 1
ATOM 900 C CA . ARG A 1 110 ? 6.239 -14.636 -6.515 1.00 89.69 110 ARG A CA 1
ATOM 901 C C . ARG A 1 110 ? 5.911 -15.346 -7.836 1.00 89.69 110 ARG A C 1
ATOM 903 O O . ARG A 1 110 ? 6.477 -16.397 -8.120 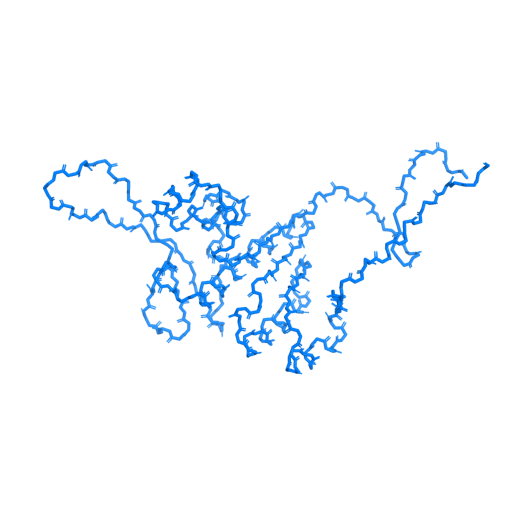1.00 89.69 110 ARG A O 1
ATOM 910 N N . SER A 1 111 ? 5.009 -14.784 -8.640 1.00 86.44 111 SER A N 1
ATOM 911 C CA . SER A 1 111 ? 4.582 -15.339 -9.932 1.00 86.44 111 SER A CA 1
ATOM 912 C C . SER A 1 111 ? 5.578 -15.122 -11.075 1.00 86.44 111 SER A C 1
ATOM 914 O O . SER A 1 111 ? 5.507 -15.843 -12.066 1.00 86.44 111 SER A O 1
ATOM 916 N N . HIS A 1 112 ? 6.498 -14.159 -10.955 1.00 84.50 112 HIS A N 1
ATOM 917 C CA . HIS A 1 112 ? 7.401 -13.750 -12.042 1.00 84.50 112 HIS A CA 1
ATOM 918 C C . HIS A 1 112 ? 8.802 -14.382 -11.957 1.00 84.50 112 HIS A C 1
ATOM 920 O O . HIS A 1 112 ? 9.640 -14.150 -12.827 1.00 84.50 112 HIS A O 1
ATOM 926 N N . GLY A 1 113 ? 9.064 -15.222 -10.950 1.00 85.19 113 GLY A N 1
ATOM 927 C CA . GLY A 1 113 ? 10.357 -15.895 -10.785 1.00 85.19 113 GLY A CA 1
ATOM 928 C C . GLY A 1 113 ? 11.498 -14.897 -10.561 1.00 85.19 113 GLY A C 1
ATOM 929 O O . GLY A 1 113 ? 11.478 -14.152 -9.583 1.00 85.19 113 GLY A O 1
ATOM 930 N N . ASP A 1 114 ? 12.481 -14.893 -11.467 1.00 88.69 114 ASP A N 1
ATOM 931 C CA . ASP A 1 114 ? 13.638 -13.981 -11.434 1.00 88.69 114 ASP A CA 1
ATOM 932 C C . ASP A 1 114 ? 13.417 -12.687 -12.238 1.00 88.69 114 ASP A C 1
ATOM 934 O O . ASP A 1 114 ? 14.290 -11.817 -12.281 1.00 88.69 114 ASP A O 1
ATOM 938 N N . PHE A 1 115 ? 12.261 -12.539 -12.894 1.00 90.19 115 PHE A N 1
ATOM 939 C CA . PHE A 1 115 ? 11.915 -11.299 -13.576 1.00 90.19 115 PHE A CA 1
ATOM 940 C C . PHE A 1 115 ? 11.408 -10.261 -12.568 1.00 90.19 115 PHE A C 1
ATOM 942 O O . PHE A 1 115 ? 10.478 -10.508 -11.799 1.00 90.19 115 PHE A O 1
ATOM 949 N N . HIS A 1 116 ? 12.023 -9.079 -12.594 1.00 92.88 116 HIS A N 1
ATOM 950 C CA . HIS A 1 116 ? 11.718 -7.970 -11.696 1.00 92.88 116 HIS A CA 1
ATOM 951 C C . HIS A 1 116 ? 11.204 -6.776 -12.516 1.00 92.88 116 HIS A C 1
ATOM 953 O O . HIS A 1 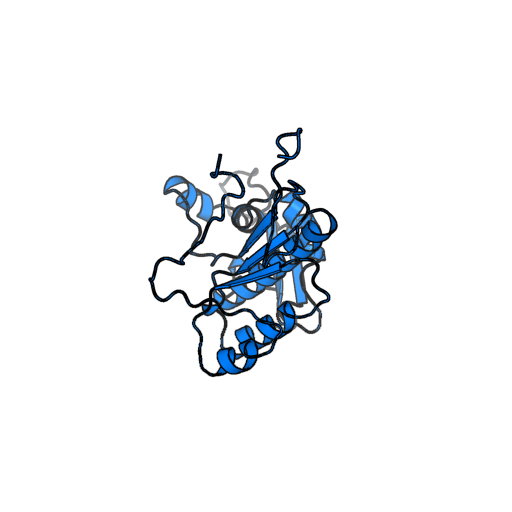116 ? 12.009 -5.942 -12.949 1.00 92.88 116 HIS A O 1
ATOM 959 N N . PRO A 1 117 ? 9.895 -6.697 -12.809 1.00 91.69 117 PRO A N 1
ATOM 960 C CA . PRO A 1 117 ? 9.327 -5.566 -13.535 1.00 91.69 117 PRO A CA 1
ATOM 961 C C . PRO A 1 117 ? 9.453 -4.267 -12.731 1.00 91.69 117 PRO A C 1
ATOM 963 O O . PRO A 1 117 ? 9.520 -4.278 -11.497 1.00 91.69 117 PRO A O 1
ATOM 966 N N . SER A 1 118 ? 9.462 -3.131 -13.432 1.00 91.25 118 SER A N 1
ATOM 967 C CA . SER A 1 118 ? 9.177 -1.856 -12.774 1.00 91.25 118 SER A CA 1
ATOM 968 C C . SER A 1 118 ? 7.686 -1.753 -12.448 1.00 91.25 118 SER A C 1
ATOM 970 O O . SER A 1 118 ? 6.849 -2.364 -13.116 1.00 91.25 118 SER A O 1
ATOM 972 N N . PHE A 1 119 ? 7.340 -0.956 -11.440 1.00 91.12 119 PHE A N 1
ATOM 973 C CA . PHE A 1 119 ? 5.964 -0.747 -10.998 1.00 91.12 119 PHE A CA 1
ATOM 974 C C . PHE A 1 119 ? 5.046 -0.311 -12.150 1.00 91.12 119 PHE A C 1
ATOM 976 O O . PHE A 1 119 ? 3.951 -0.852 -12.317 1.00 91.12 119 PHE A O 1
ATOM 983 N N . GLY A 1 120 ? 5.519 0.598 -13.010 1.00 86.00 120 GLY A N 1
ATOM 984 C CA . GLY A 1 120 ? 4.772 1.040 -14.191 1.00 86.00 120 GLY A CA 1
ATOM 985 C C . GLY A 1 120 ? 4.467 -0.057 -15.226 1.00 86.00 120 GLY A C 1
ATOM 986 O O . GLY A 1 120 ? 3.544 0.112 -16.017 1.00 86.00 120 GLY A O 1
ATOM 987 N N . MET A 1 121 ? 5.195 -1.182 -15.222 1.00 88.19 121 MET A N 1
ATOM 988 C CA . MET A 1 121 ? 4.973 -2.317 -16.136 1.00 88.19 121 MET A CA 1
ATOM 989 C C . MET A 1 121 ? 3.999 -3.367 -15.586 1.00 88.19 121 MET A C 1
ATOM 991 O O . MET A 1 121 ? 3.614 -4.283 -16.311 1.00 88.19 121 MET A O 1
ATOM 995 N N . LEU A 1 122 ? 3.620 -3.258 -14.313 1.00 89.94 122 LEU A N 1
ATOM 996 C CA . LEU A 1 122 ? 2.685 -4.174 -13.672 1.00 89.94 122 LEU A CA 1
ATOM 997 C C . LEU A 1 122 ? 1.257 -3.977 -14.193 1.00 89.94 122 LEU A C 1
ATOM 999 O O . LEU A 1 122 ? 0.844 -2.870 -14.547 1.00 89.94 122 LEU A O 1
ATOM 1003 N N . SER A 1 123 ? 0.465 -5.048 -14.186 1.00 88.19 123 SER A N 1
ATOM 1004 C CA . SER A 1 123 ? -0.980 -4.945 -14.404 1.00 88.19 123 SER A CA 1
ATOM 1005 C C . SER A 1 123 ? -1.651 -4.143 -13.280 1.00 88.19 123 SER A C 1
ATOM 1007 O O . SER A 1 123 ? -1.131 -4.044 -12.172 1.00 88.19 123 SER A O 1
ATOM 1009 N N . GLY A 1 124 ? -2.847 -3.595 -13.527 1.00 85.38 124 GLY A N 1
ATOM 1010 C CA . GLY A 1 124 ? -3.557 -2.795 -12.516 1.00 85.38 124 GLY A CA 1
ATOM 1011 C C . GLY A 1 124 ? -3.798 -3.544 -11.198 1.00 85.38 124 GLY A C 1
ATOM 1012 O O . GLY A 1 124 ? -3.629 -2.966 -10.129 1.00 85.38 124 GLY A O 1
ATOM 1013 N N . GLY A 1 125 ? -4.114 -4.843 -11.261 1.00 84.81 125 GLY A N 1
ATOM 1014 C CA . GLY A 1 125 ? -4.252 -5.681 -10.067 1.00 84.81 125 GLY A CA 1
ATOM 1015 C C . GLY A 1 125 ? -2.929 -5.841 -9.315 1.00 84.81 125 GLY A C 1
ATOM 1016 O O . GLY A 1 125 ? -2.879 -5.626 -8.109 1.00 84.81 125 GLY A O 1
ATOM 1017 N N . GLU A 1 126 ? -1.836 -6.137 -10.023 1.00 89.94 126 GLU A N 1
ATOM 1018 C CA . GLU A 1 126 ? -0.492 -6.232 -9.431 1.00 89.94 126 GLU A CA 1
ATOM 1019 C C . GLU A 1 126 ? -0.039 -4.908 -8.805 1.00 89.94 126 GLU A C 1
ATOM 1021 O O . GLU A 1 126 ? 0.522 -4.909 -7.711 1.00 89.94 126 GLU A O 1
ATOM 1026 N N . GLN A 1 127 ? -0.331 -3.776 -9.450 1.00 91.12 127 GLN A N 1
ATOM 1027 C CA . GLN A 1 127 ? -0.070 -2.452 -8.884 1.00 91.12 127 GLN A CA 1
ATOM 1028 C C . GLN A 1 127 ? -0.829 -2.254 -7.571 1.00 91.12 127 GLN A C 1
ATOM 1030 O O . GLN A 1 127 ? -0.245 -1.771 -6.605 1.00 91.12 127 GLN A O 1
ATOM 1035 N N . VAL A 1 128 ? -2.099 -2.668 -7.497 1.00 89.38 128 VAL A N 1
ATOM 1036 C CA . VAL A 1 128 ? -2.885 -2.602 -6.255 1.00 89.38 128 VAL A CA 1
ATOM 1037 C C . VAL A 1 128 ? -2.284 -3.494 -5.166 1.00 89.38 128 VAL A C 1
ATOM 1039 O O . VAL A 1 128 ? -2.187 -3.043 -4.026 1.00 89.38 128 VAL A O 1
ATOM 1042 N N . TYR A 1 129 ? -1.817 -4.707 -5.485 1.00 90.69 129 TYR A N 1
ATOM 1043 C CA . TYR A 1 129 ? -1.097 -5.548 -4.516 1.00 90.69 129 TYR A CA 1
ATOM 1044 C C . TYR A 1 129 ? 0.145 -4.845 -3.963 1.00 90.69 129 TYR A C 1
ATOM 1046 O O . TYR A 1 129 ? 0.341 -4.808 -2.750 1.00 90.69 129 TYR A O 1
ATOM 1054 N N . VAL A 1 130 ? 0.963 -4.260 -4.841 1.00 92.81 130 VAL A N 1
ATOM 1055 C CA . VAL A 1 130 ? 2.185 -3.549 -4.442 1.00 92.81 130 VAL A CA 1
ATOM 1056 C C . VAL A 1 130 ? 1.862 -2.327 -3.590 1.00 92.81 130 VAL A C 1
ATOM 1058 O O . VAL A 1 130 ? 2.446 -2.168 -2.523 1.00 92.81 130 VAL A O 1
ATOM 1061 N N . LEU A 1 131 ? 0.901 -1.497 -4.001 1.00 93.88 131 LEU A N 1
ATOM 1062 C CA . LEU A 1 131 ? 0.471 -0.344 -3.209 1.00 93.88 131 LEU A CA 1
ATOM 1063 C C . LEU A 1 131 ? -0.113 -0.764 -1.858 1.00 93.88 131 LEU A C 1
ATOM 1065 O O . LEU A 1 131 ? 0.126 -0.090 -0.864 1.00 93.88 131 LEU A O 1
ATOM 1069 N N . THR A 1 132 ? -0.832 -1.884 -1.789 1.00 92.94 132 THR A N 1
ATOM 1070 C CA . THR A 1 132 ? -1.368 -2.399 -0.521 1.00 92.94 132 THR A CA 1
ATOM 1071 C C . THR A 1 132 ? -0.240 -2.802 0.429 1.00 92.94 132 THR A C 1
ATOM 1073 O O . THR A 1 132 ? -0.253 -2.406 1.592 1.00 92.94 132 THR A O 1
ATOM 1076 N N . GLU A 1 133 ? 0.775 -3.517 -0.060 1.00 94.12 133 GLU A N 1
ATOM 1077 C CA . GLU A 1 133 ? 1.950 -3.898 0.742 1.00 94.12 133 GLU A CA 1
ATOM 1078 C C . GLU A 1 133 ? 2.763 -2.671 1.189 1.00 94.12 133 GLU A C 1
ATOM 1080 O O . GLU A 1 133 ? 3.186 -2.598 2.344 1.00 94.12 133 GLU A O 1
ATOM 1085 N N . ILE A 1 134 ? 2.921 -1.666 0.319 1.00 95.50 134 ILE A N 1
ATOM 1086 C CA . ILE A 1 134 ? 3.539 -0.380 0.681 1.00 95.50 134 ILE A CA 1
ATOM 1087 C C . ILE A 1 134 ? 2.715 0.324 1.766 1.00 95.50 134 ILE A C 1
ATOM 1089 O O . ILE A 1 134 ? 3.267 0.732 2.786 1.00 95.50 134 ILE A O 1
ATOM 1093 N N . GLY A 1 135 ? 1.395 0.424 1.592 1.00 95.50 135 GLY A N 1
ATOM 1094 C CA . GLY A 1 135 ? 0.493 1.042 2.563 1.00 95.50 135 GLY A CA 1
ATOM 1095 C C . GLY A 1 135 ? 0.560 0.367 3.933 1.00 95.50 135 GLY A C 1
ATOM 1096 O O . GLY A 1 135 ? 0.603 1.046 4.955 1.00 95.50 135 GLY A O 1
ATOM 1097 N N . ILE A 1 136 ? 0.663 -0.960 3.972 1.00 94.62 136 ILE A N 1
ATOM 1098 C CA . ILE A 1 136 ? 0.843 -1.716 5.217 1.00 94.62 136 ILE A CA 1
ATOM 1099 C C . ILE A 1 136 ? 2.187 -1.420 5.859 1.00 94.62 136 ILE A C 1
ATOM 1101 O O . ILE A 1 136 ? 2.239 -1.236 7.072 1.00 94.62 136 ILE A O 1
ATOM 1105 N N . ALA A 1 137 ? 3.269 -1.346 5.086 1.00 95.25 137 ALA A N 1
ATOM 1106 C CA . ALA A 1 137 ? 4.574 -0.985 5.629 1.00 95.25 137 ALA A CA 1
ATOM 1107 C C . ALA A 1 137 ? 4.561 0.431 6.236 1.00 95.25 137 ALA A C 1
ATOM 1109 O O . ALA A 1 137 ? 5.019 0.613 7.366 1.00 95.25 137 ALA A O 1
ATOM 1110 N N . ILE A 1 138 ? 3.947 1.407 5.552 1.00 95.94 138 ILE A N 1
ATOM 1111 C CA . ILE A 1 138 ? 3.753 2.772 6.072 1.00 95.94 138 ILE A CA 1
ATOM 1112 C C . ILE A 1 138 ? 2.900 2.746 7.347 1.00 95.94 138 ILE A C 1
ATOM 1114 O O . ILE A 1 138 ? 3.245 3.401 8.335 1.00 95.94 138 ILE A O 1
ATOM 1118 N N . ALA A 1 139 ? 1.796 1.993 7.350 1.00 95.62 139 ALA A N 1
ATOM 1119 C CA . ALA A 1 139 ? 0.892 1.903 8.491 1.00 95.62 139 ALA A CA 1
ATOM 1120 C C . ALA A 1 139 ? 1.573 1.257 9.703 1.00 95.62 139 ALA A C 1
ATOM 1122 O O . ALA A 1 139 ? 1.491 1.788 10.806 1.00 95.62 139 ALA A O 1
ATOM 1123 N N . ARG A 1 140 ? 2.319 0.167 9.497 1.00 93.94 140 ARG A N 1
ATOM 1124 C CA . ARG A 1 140 ? 3.128 -0.498 10.530 1.00 93.94 140 ARG A CA 1
ATOM 1125 C C . ARG A 1 140 ? 4.177 0.422 11.121 1.00 93.94 140 ARG A C 1
ATOM 1127 O O . ARG A 1 140 ? 4.343 0.436 12.335 1.00 93.94 140 ARG A O 1
ATOM 1134 N N . PHE A 1 141 ? 4.888 1.163 10.275 1.00 93.12 141 PHE A N 1
ATOM 1135 C CA . PHE A 1 141 ? 5.878 2.130 10.732 1.00 93.12 141 PHE A CA 1
ATOM 1136 C C . PHE A 1 141 ? 5.216 3.238 11.559 1.00 93.12 141 PHE A C 1
ATOM 1138 O O . PHE A 1 141 ? 5.625 3.503 12.685 1.00 93.12 141 PHE A O 1
ATOM 1145 N N . SER A 1 142 ? 4.134 3.821 11.044 1.00 92.31 142 SER A N 1
ATOM 1146 C CA . SER A 1 142 ? 3.400 4.909 11.700 1.00 92.31 142 SER A CA 1
ATOM 1147 C C . SER A 1 142 ? 2.786 4.485 13.039 1.00 92.31 142 SER A C 1
ATOM 1149 O O . SER A 1 142 ? 2.862 5.226 14.020 1.00 92.31 142 SER A O 1
ATOM 1151 N N . ALA A 1 143 ? 2.241 3.268 13.105 1.00 92.69 143 ALA A N 1
ATOM 1152 C CA . ALA A 1 143 ? 1.578 2.709 14.281 1.00 92.69 143 ALA A CA 1
ATOM 1153 C C . ALA A 1 143 ? 2.495 2.542 15.499 1.00 92.69 143 ALA A C 1
ATOM 1155 O O . ALA A 1 143 ? 2.010 2.445 16.624 1.00 92.69 143 ALA A O 1
ATOM 1156 N N . GLN A 1 144 ? 3.817 2.536 15.302 1.00 90.12 144 GLN A N 1
ATOM 1157 C CA . GLN A 1 144 ? 4.777 2.518 16.410 1.00 90.12 144 GLN A CA 1
ATOM 1158 C C . GLN A 1 144 ? 4.796 3.837 17.193 1.00 90.12 144 GLN A C 1
ATOM 1160 O O . GLN A 1 144 ? 5.254 3.863 18.334 1.00 90.12 144 GLN A O 1
ATOM 1165 N N . TYR A 1 145 ? 4.311 4.925 16.589 1.00 87.94 145 TYR A N 1
ATOM 1166 C CA . TYR A 1 145 ? 4.430 6.278 17.131 1.00 87.94 145 TYR A CA 1
ATOM 1167 C C . TYR A 1 145 ? 3.077 6.962 17.340 1.00 87.94 145 TYR A C 1
ATOM 1169 O O . TYR A 1 145 ? 2.938 7.763 18.265 1.00 87.94 145 TYR A O 1
ATOM 1177 N N . VAL A 1 146 ? 2.082 6.671 16.496 1.00 89.38 146 VAL A N 1
ATOM 1178 C CA . VAL A 1 146 ? 0.759 7.312 16.526 1.00 89.38 146 VAL A CA 1
ATOM 1179 C C . VAL A 1 146 ? -0.356 6.321 16.204 1.00 89.38 146 VAL A C 1
ATOM 1181 O O . VAL A 1 146 ? -0.154 5.359 15.462 1.00 89.38 146 VAL A O 1
ATOM 1184 N N . ALA A 1 147 ? -1.565 6.588 16.710 1.00 90.81 147 ALA A N 1
ATOM 1185 C CA . ALA A 1 147 ? -2.757 5.857 16.287 1.00 90.81 147 ALA A CA 1
ATOM 1186 C C . ALA A 1 147 ? -2.882 5.933 14.758 1.00 90.81 147 ALA A C 1
ATOM 1188 O O . ALA A 1 147 ? -2.857 7.023 14.182 1.00 90.81 147 ALA A O 1
ATOM 1189 N N . THR A 1 148 ? -2.968 4.777 14.105 1.00 93.50 148 THR A N 1
ATOM 1190 C CA . THR A 1 148 ? -2.899 4.677 12.646 1.00 93.50 148 THR A CA 1
ATOM 1191 C C . THR A 1 148 ? -4.054 3.837 12.120 1.00 93.50 148 THR A C 1
ATOM 1193 O O . THR A 1 148 ? -4.352 2.771 12.662 1.00 93.50 148 THR A O 1
ATOM 1196 N N . VAL A 1 149 ? -4.681 4.323 11.051 1.00 94.88 149 VAL A N 1
ATOM 1197 C CA . VAL A 1 149 ? -5.738 3.634 10.310 1.00 94.88 149 VAL A CA 1
ATOM 1198 C C . VAL A 1 149 ? -5.269 3.429 8.873 1.00 94.88 149 VAL A C 1
ATOM 1200 O O . VAL A 1 149 ? -4.969 4.394 8.169 1.00 94.88 149 VAL A O 1
ATOM 1203 N N . LEU A 1 150 ? -5.211 2.177 8.430 1.00 95.56 150 LEU A N 1
ATOM 1204 C CA . LEU A 1 150 ? -5.019 1.812 7.031 1.00 95.56 150 LEU A CA 1
ATOM 1205 C C . LEU A 1 150 ? -6.386 1.741 6.346 1.00 95.56 150 LEU A C 1
ATOM 1207 O O . LEU A 1 150 ? -7.246 0.980 6.776 1.00 95.56 150 LEU A O 1
ATOM 1211 N N . VAL A 1 151 ? -6.578 2.500 5.273 1.00 93.94 151 VAL A N 1
ATOM 1212 C CA . VAL A 1 151 ? -7.798 2.490 4.458 1.00 93.94 151 VAL A CA 1
ATOM 1213 C C . VAL A 1 151 ? -7.463 1.923 3.084 1.00 93.94 151 VAL A C 1
ATOM 1215 O O . VAL A 1 151 ? -6.582 2.451 2.409 1.00 93.94 151 VAL A O 1
ATOM 1218 N N . ILE A 1 152 ? -8.147 0.862 2.655 1.00 91.75 152 ILE A N 1
ATOM 1219 C CA . ILE A 1 152 ? -7.943 0.237 1.341 1.00 91.75 152 ILE A CA 1
ATOM 1220 C C . ILE A 1 152 ? -9.219 0.385 0.508 1.00 91.75 152 ILE A C 1
ATOM 1222 O O . ILE A 1 152 ? -10.157 -0.395 0.660 1.00 91.75 152 ILE A O 1
ATOM 1226 N N . GLU A 1 153 ? -9.234 1.377 -0.385 1.00 87.31 153 GLU A N 1
ATOM 1227 C CA . GLU A 1 153 ? -10.340 1.643 -1.322 1.00 87.31 153 GLU A CA 1
ATOM 1228 C C . GLU A 1 153 ? -10.402 0.627 -2.492 1.00 87.31 153 GLU A C 1
ATOM 1230 O O . GLU A 1 153 ? -11.477 0.129 -2.830 1.00 87.31 153 GLU A O 1
ATOM 1235 N N . PRO A 1 154 ? -9.283 0.233 -3.143 1.00 80.69 154 PRO A N 1
ATOM 1236 C CA . PRO A 1 154 ? -9.347 -0.572 -4.359 1.00 80.69 154 PRO A CA 1
ATOM 1237 C C . PRO A 1 154 ? -9.469 -2.076 -4.094 1.00 80.69 154 PRO A C 1
ATOM 1239 O O . PRO A 1 154 ? -9.115 -2.856 -4.980 1.00 80.69 154 PRO A O 1
ATOM 1242 N N . PHE A 1 155 ? -9.964 -2.517 -2.931 1.00 80.38 155 PHE A N 1
ATOM 1243 C CA . PHE A 1 155 ? -10.005 -3.943 -2.567 1.00 80.38 155 PHE A CA 1
ATOM 1244 C C . PHE A 1 155 ? -10.792 -4.785 -3.578 1.00 80.38 155 PHE A C 1
ATOM 1246 O O . 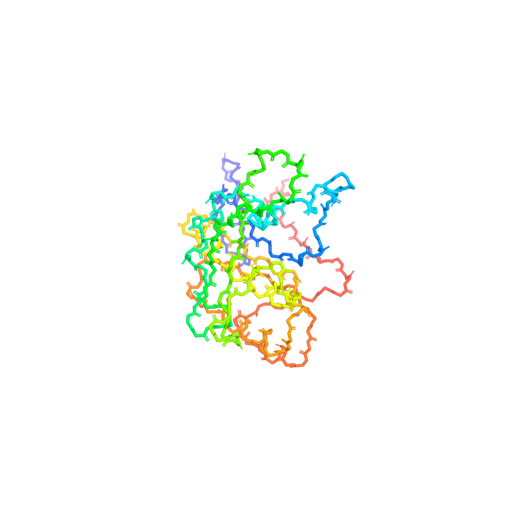PHE A 1 155 ? -10.426 -5.917 -3.883 1.00 80.38 155 PHE A O 1
ATOM 1253 N N . ARG A 1 156 ? -11.810 -4.176 -4.200 1.00 77.00 156 ARG A N 1
ATOM 1254 C CA . ARG A 1 156 ? -12.582 -4.743 -5.320 1.00 77.00 156 ARG A CA 1
ATOM 1255 C C . ARG A 1 156 ? -11.757 -5.120 -6.558 1.00 77.00 156 ARG A C 1
ATOM 1257 O O . ARG A 1 156 ? -12.243 -5.864 -7.400 1.00 77.00 156 ARG A O 1
ATOM 1264 N N . SER A 1 157 ? -10.553 -4.570 -6.709 1.00 79.38 157 SER A N 1
ATOM 1265 C CA . SER A 1 157 ? -9.668 -4.828 -7.857 1.00 79.38 157 SER A CA 1
ATOM 1266 C C . SER A 1 157 ? -8.892 -6.138 -7.703 1.00 79.38 157 SER A C 1
ATOM 1268 O O . SER A 1 157 ? -8.288 -6.611 -8.664 1.00 79.38 157 SER A O 1
ATOM 1270 N N . LEU A 1 158 ? -8.894 -6.707 -6.495 1.00 80.25 158 LEU A N 1
ATOM 1271 C CA . LEU A 1 158 ? -8.341 -8.018 -6.192 1.00 80.25 158 LEU A CA 1
ATOM 1272 C C . LEU A 1 158 ? -9.371 -9.095 -6.552 1.00 80.25 158 LEU A C 1
ATOM 1274 O O . LEU A 1 158 ? -10.575 -8.882 -6.393 1.00 80.25 158 LEU A O 1
ATOM 1278 N N . ASP A 1 159 ? -8.912 -10.262 -7.000 1.00 81.25 159 ASP A N 1
ATOM 1279 C CA . ASP A 1 159 ? -9.802 -11.411 -7.177 1.00 81.25 159 ASP A CA 1
ATOM 1280 C C . ASP A 1 159 ? -10.271 -11.964 -5.815 1.00 81.25 159 ASP A C 1
ATOM 1282 O O . ASP A 1 159 ? -9.707 -11.645 -4.767 1.00 81.25 159 ASP A O 1
ATOM 1286 N N . SER A 1 160 ? -11.313 -12.803 -5.792 1.00 81.75 160 SER A N 1
ATOM 1287 C CA . SER A 1 160 ? -11.865 -13.302 -4.519 1.00 81.75 160 SER A CA 1
ATOM 1288 C C . SER A 1 160 ? -10.836 -14.085 -3.683 1.00 81.75 160 SER A C 1
ATOM 1290 O O . SER A 1 160 ? -10.963 -14.157 -2.461 1.00 81.75 160 SER A O 1
ATOM 1292 N N . ALA A 1 161 ? -9.826 -14.698 -4.316 1.00 81.56 161 ALA A N 1
ATOM 1293 C CA . ALA A 1 161 ? -8.757 -15.401 -3.606 1.00 81.56 161 ALA A CA 1
ATOM 1294 C C . ALA A 1 161 ? -7.828 -14.408 -2.893 1.00 81.56 161 ALA A C 1
ATOM 1296 O O . ALA A 1 161 ? -7.540 -14.577 -1.710 1.00 81.56 161 ALA A O 1
ATOM 1297 N N . GLY A 1 162 ? -7.433 -13.346 -3.590 1.00 81.69 162 GLY A N 1
ATOM 1298 C CA . GLY A 1 162 ? -6.675 -12.225 -3.064 1.00 81.69 162 GLY A CA 1
ATOM 1299 C C . GLY A 1 162 ? -7.397 -11.488 -1.951 1.00 81.69 162 GLY A C 1
ATOM 1300 O O . GLY A 1 162 ? -6.811 -11.269 -0.898 1.00 81.69 162 GLY A O 1
ATOM 1301 N N . GLN A 1 163 ? -8.674 -11.158 -2.148 1.00 85.06 163 GLN A N 1
ATOM 1302 C CA . GLN A 1 163 ? -9.502 -10.516 -1.123 1.00 85.06 163 GLN A CA 1
ATOM 1303 C C . GLN A 1 163 ? -9.547 -11.351 0.161 1.00 85.06 163 GLN A C 1
ATOM 1305 O O . GLN A 1 163 ? -9.381 -10.817 1.255 1.00 85.06 163 GLN A O 1
ATOM 1310 N N . ARG A 1 164 ? -9.709 -12.675 0.037 1.00 83.81 164 ARG A N 1
ATOM 1311 C CA . ARG A 1 164 ? -9.693 -13.595 1.180 1.00 83.81 164 ARG A CA 1
ATOM 1312 C C . ARG A 1 164 ? -8.330 -13.654 1.869 1.00 83.81 164 ARG A C 1
ATOM 1314 O O . ARG A 1 164 ? -8.288 -13.577 3.094 1.00 83.81 164 ARG A O 1
ATOM 1321 N N . ASP A 1 165 ? -7.243 -13.809 1.112 1.00 85.44 165 ASP A N 1
ATOM 1322 C CA . ASP A 1 165 ? -5.880 -13.832 1.666 1.00 85.44 165 ASP A CA 1
ATOM 1323 C C . ASP A 1 165 ? -5.583 -12.547 2.447 1.00 85.44 165 ASP A C 1
ATOM 1325 O O . ASP A 1 165 ? -5.149 -12.587 3.597 1.00 85.44 165 ASP A O 1
ATOM 1329 N N . TRP A 1 166 ? -5.918 -11.402 1.853 1.00 88.06 166 TRP A N 1
ATOM 1330 C CA . TRP A 1 166 ? -5.744 -10.100 2.473 1.00 88.06 166 TRP A CA 1
ATOM 1331 C C . TRP A 1 166 ? -6.607 -9.901 3.713 1.00 88.06 166 TRP A C 1
ATOM 1333 O O . TRP A 1 166 ? -6.089 -9.419 4.715 1.00 88.06 166 TRP A O 1
ATOM 1343 N N . ALA A 1 167 ? -7.882 -10.292 3.679 1.00 86.31 167 ALA A N 1
ATOM 1344 C CA . ALA A 1 167 ? -8.760 -10.192 4.841 1.00 86.31 167 ALA A CA 1
ATOM 1345 C C . ALA A 1 167 ? -8.198 -10.993 6.027 1.00 86.31 167 ALA A C 1
ATOM 1347 O O . ALA A 1 167 ? -8.062 -10.447 7.118 1.00 86.31 167 ALA A O 1
ATOM 1348 N N . ILE A 1 168 ? -7.784 -12.247 5.799 1.00 86.69 168 ILE A N 1
ATOM 1349 C CA . ILE A 1 168 ? -7.172 -13.099 6.834 1.00 86.69 168 ILE A CA 1
ATOM 1350 C C . ILE A 1 168 ? -5.855 -12.500 7.334 1.00 86.69 168 ILE A C 1
ATOM 1352 O O . ILE A 1 168 ? -5.558 -12.539 8.525 1.00 86.69 168 ILE A O 1
ATOM 1356 N N . TYR A 1 169 ? -5.030 -11.969 6.432 1.00 89.00 169 TYR A N 1
ATOM 1357 C CA . TYR A 1 169 ? -3.764 -11.356 6.811 1.00 89.00 169 TYR A CA 1
ATOM 1358 C C . TYR A 1 169 ? -3.967 -10.109 7.676 1.00 89.00 169 TYR A C 1
ATOM 1360 O O . TYR A 1 169 ? -3.276 -9.949 8.678 1.00 89.00 169 TYR A O 1
ATOM 1368 N N . LEU A 1 170 ? -4.892 -9.231 7.287 1.00 89.56 170 LEU A N 1
ATOM 1369 C CA . LEU A 1 170 ? -5.156 -7.949 7.942 1.00 89.56 170 LEU A CA 1
ATOM 1370 C C . LEU A 1 170 ? -5.906 -8.105 9.270 1.00 89.56 170 LEU A C 1
ATOM 1372 O O . LEU A 1 170 ? -5.783 -7.231 10.122 1.00 89.56 170 LEU A O 1
ATOM 1376 N N . SER A 1 171 ? -6.626 -9.213 9.480 1.00 85.56 171 SER A N 1
ATOM 1377 C CA . SER A 1 171 ? -7.310 -9.496 10.750 1.00 85.56 171 SER A CA 1
ATOM 1378 C C . SER A 1 171 ? -6.388 -10.021 11.853 1.00 85.56 171 SER A C 1
ATOM 1380 O O . SER A 1 171 ? -6.809 -10.163 13.001 1.00 85.56 171 SER A O 1
ATOM 1382 N N . LYS A 1 172 ? -5.120 -10.322 11.544 1.00 86.56 172 LYS A N 1
ATOM 1383 C CA . LYS A 1 172 ? -4.167 -10.798 12.551 1.00 86.56 172 LYS A CA 1
ATOM 1384 C C . LYS A 1 172 ? -3.926 -9.728 13.617 1.00 86.56 172 LYS A C 1
ATOM 1386 O O . LYS A 1 172 ? -3.565 -8.596 13.311 1.00 86.56 172 LYS A O 1
ATOM 1391 N N . SER A 1 173 ? -3.987 -10.132 14.884 1.00 82.31 173 SER A N 1
ATOM 1392 C CA . SER A 1 173 ? -3.766 -9.255 16.046 1.00 82.31 173 SER A CA 1
ATOM 1393 C C . SER A 1 173 ? -2.338 -8.703 16.176 1.00 82.31 173 SER A C 1
ATOM 1395 O O . SER A 1 173 ? -2.054 -7.949 17.100 1.00 82.31 173 SER A O 1
ATOM 1397 N N . GLU A 1 174 ? -1.415 -9.125 15.310 1.00 86.44 174 GLU A N 1
ATOM 1398 C CA . GLU A 1 174 ? -0.031 -8.638 15.273 1.00 86.44 174 GLU A CA 1
ATOM 1399 C C . GLU A 1 174 ? 0.092 -7.228 14.678 1.00 86.44 174 GLU A C 1
ATOM 1401 O O . GLU A 1 174 ? 1.102 -6.554 14.883 1.00 86.44 174 GLU A O 1
ATOM 1406 N N . HIS A 1 175 ? -0.925 -6.767 13.947 1.00 88.06 175 HIS A N 1
ATOM 1407 C CA . HIS A 1 175 ? -0.940 -5.419 13.394 1.00 88.06 175 HIS A CA 1
ATOM 1408 C C . HIS A 1 175 ? -1.309 -4.401 14.476 1.00 88.06 175 HIS A C 1
ATOM 1410 O O . HIS A 1 175 ? -2.344 -4.503 15.125 1.00 88.06 175 HIS A O 1
ATOM 1416 N N . LEU A 1 176 ? -0.463 -3.382 14.644 1.00 89.62 176 LEU A N 1
ATOM 1417 C CA . LEU A 1 176 ? -0.660 -2.296 15.617 1.00 89.62 176 LEU A CA 1
ATOM 1418 C C . LEU A 1 176 ? -1.566 -1.161 15.096 1.00 89.62 176 LEU A C 1
ATOM 1420 O O . LEU A 1 176 ? -1.684 -0.120 15.739 1.00 89.62 176 LEU A O 1
ATOM 1424 N N . PHE A 1 177 ? -2.169 -1.329 13.919 1.00 92.81 177 PHE A N 1
ATOM 1425 C CA . PHE A 1 177 ? -3.031 -0.345 13.262 1.00 92.81 177 PHE A CA 1
ATOM 1426 C C . PHE A 1 177 ? -4.421 -0.929 13.012 1.00 92.81 177 PHE A C 1
ATOM 1428 O O . PHE A 1 177 ? -4.582 -2.137 12.839 1.00 92.81 177 PHE A O 1
ATOM 1435 N N . GLN A 1 178 ? -5.425 -0.057 12.951 1.00 91.69 178 GLN A N 1
ATOM 1436 C CA . GLN A 1 178 ? -6.768 -0.436 12.519 1.00 91.69 178 GLN A CA 1
ATOM 1437 C C . GLN A 1 178 ? -6.820 -0.484 10.990 1.00 91.69 178 GLN A C 1
ATOM 1439 O O . GLN A 1 178 ? -6.212 0.356 10.327 1.00 91.69 178 GLN A O 1
ATOM 1444 N N . THR A 1 179 ? -7.572 -1.427 10.422 1.00 92.56 179 THR A N 1
ATOM 1445 C CA . THR A 1 179 ? -7.778 -1.507 8.971 1.00 92.56 179 THR A CA 1
ATOM 1446 C C . THR A 1 179 ? -9.243 -1.281 8.616 1.00 92.56 179 THR A C 1
ATOM 1448 O O . THR A 1 179 ? -10.131 -1.853 9.240 1.00 92.56 179 THR A O 1
ATOM 1451 N N . VAL A 1 180 ? -9.485 -0.462 7.596 1.00 90.81 180 VAL A N 1
ATOM 1452 C CA . VAL A 1 180 ? -10.784 -0.239 6.960 1.00 90.81 180 VAL A CA 1
ATOM 1453 C C . VAL A 1 180 ? -10.657 -0.634 5.495 1.00 90.81 180 VAL A C 1
ATOM 1455 O O . VAL A 1 180 ? -9.738 -0.197 4.803 1.00 90.81 180 VAL A O 1
ATOM 1458 N N . VAL A 1 181 ? -11.574 -1.467 5.016 1.00 88.25 181 VAL A N 1
ATOM 1459 C CA . VAL A 1 181 ? -11.548 -1.990 3.649 1.00 88.25 181 VAL A CA 1
ATOM 1460 C C . VAL A 1 181 ? -12.868 -1.674 2.964 1.00 88.25 181 VAL A C 1
ATOM 1462 O O . VAL A 1 181 ? -13.928 -2.039 3.467 1.00 88.25 181 VAL A O 1
ATOM 1465 N N . GLU A 1 182 ? -12.804 -1.028 1.803 1.00 86.06 182 GLU A N 1
ATOM 1466 C CA . GLU A 1 182 ? -13.963 -0.858 0.929 1.00 86.06 182 GLU A CA 1
ATOM 1467 C C . GLU A 1 182 ? -14.047 -2.047 -0.033 1.00 86.06 182 GLU A C 1
ATOM 1469 O O . GLU A 1 182 ? -13.169 -2.255 -0.872 1.00 86.06 182 GLU A O 1
ATOM 1474 N N . ALA A 1 183 ? -15.106 -2.850 0.078 1.00 82.25 183 ALA A N 1
ATOM 1475 C CA . ALA A 1 183 ? -15.278 -4.044 -0.742 1.00 82.25 183 ALA A CA 1
ATOM 1476 C C . ALA A 1 183 ? -16.734 -4.249 -1.175 1.00 82.25 183 ALA A C 1
ATOM 1478 O O . ALA A 1 183 ? -17.673 -3.909 -0.457 1.00 82.25 183 ALA A O 1
ATOM 1479 N N . HIS A 1 184 ? -16.918 -4.884 -2.337 1.00 78.75 184 HIS A N 1
ATOM 1480 C CA . HIS A 1 184 ? -18.198 -5.491 -2.692 1.00 78.75 184 HIS A CA 1
ATOM 1481 C C . HIS A 1 184 ? -18.281 -6.866 -2.038 1.00 78.75 184 HIS A C 1
ATOM 1483 O O . HIS A 1 184 ? -17.474 -7.746 -2.336 1.00 78.75 184 HIS A O 1
ATOM 1489 N N . LEU A 1 185 ? -19.257 -7.046 -1.153 1.00 73.88 185 LEU A N 1
ATOM 1490 C CA . LEU A 1 185 ? -19.424 -8.301 -0.439 1.00 73.88 185 LEU A CA 1
ATOM 1491 C C . LEU A 1 185 ? -19.968 -9.384 -1.385 1.00 73.88 185 LEU A C 1
ATOM 1493 O O . LEU A 1 185 ? -21.149 -9.381 -1.731 1.00 73.88 185 LEU A O 1
ATOM 1497 N N . ASP A 1 186 ? -19.102 -10.306 -1.810 1.00 78.75 186 ASP A N 1
ATOM 1498 C CA . ASP A 1 186 ? -19.500 -11.549 -2.478 1.00 78.75 186 ASP A CA 1
ATOM 1499 C C . ASP A 1 186 ? -19.656 -12.699 -1.463 1.00 78.75 186 ASP A C 1
ATOM 1501 O O . ASP A 1 186 ? -19.279 -12.582 -0.295 1.00 78.75 186 ASP A O 1
ATOM 1505 N N . THR A 1 187 ? -20.209 -13.839 -1.891 1.00 73.00 187 THR A N 1
ATOM 1506 C CA . THR A 1 187 ? -20.413 -15.005 -1.009 1.00 73.00 187 THR A CA 1
ATOM 1507 C C . THR A 1 187 ? -19.124 -15.549 -0.390 1.00 73.00 187 THR A C 1
ATOM 1509 O O . THR A 1 187 ? -19.167 -16.063 0.721 1.00 73.00 187 THR A O 1
ATOM 1512 N N . LYS A 1 188 ? -17.978 -15.454 -1.075 1.00 76.25 188 LYS A N 1
ATOM 1513 C CA . LYS A 1 188 ? -16.702 -15.993 -0.576 1.00 76.25 188 LYS A CA 1
ATOM 1514 C C . LYS A 1 188 ? -16.070 -15.064 0.452 1.00 76.25 188 LYS A C 1
ATOM 1516 O O . LYS A 1 188 ? -15.501 -15.545 1.428 1.00 76.25 188 LYS A O 1
ATOM 1521 N N . LEU A 1 189 ? -16.161 -13.753 0.241 1.00 77.50 189 LEU A N 1
ATOM 1522 C CA . LEU A 1 189 ? -15.706 -12.762 1.207 1.00 77.50 189 LEU A CA 1
ATOM 1523 C C . LEU A 1 189 ? -16.623 -12.750 2.436 1.00 77.50 189 LEU A C 1
ATOM 1525 O O . LEU A 1 189 ? -16.113 -12.694 3.551 1.00 77.50 189 LEU A O 1
ATOM 1529 N N . ALA A 1 190 ? -17.940 -12.910 2.247 1.00 79.38 190 ALA A N 1
ATOM 1530 C CA . ALA A 1 190 ? -18.924 -13.017 3.327 1.00 79.38 190 ALA A CA 1
ATOM 1531 C C . ALA A 1 190 ? -18.601 -14.135 4.329 1.00 79.38 190 ALA A C 1
ATOM 1533 O O . ALA A 1 190 ? -18.718 -13.926 5.534 1.00 79.38 190 ALA A O 1
ATOM 1534 N N . GLU A 1 191 ? -18.143 -15.299 3.856 1.00 78.81 191 GLU A N 1
ATOM 1535 C CA . GLU A 1 191 ? -17.705 -16.388 4.739 1.00 78.81 191 GLU A CA 1
ATOM 1536 C C . GLU A 1 191 ? -16.537 -15.962 5.640 1.00 78.81 191 GLU A C 1
ATOM 1538 O O . GLU A 1 191 ? -16.517 -16.297 6.822 1.00 78.81 191 GLU A O 1
ATOM 1543 N N . VAL A 1 192 ? -15.583 -15.194 5.108 1.00 76.94 192 VAL A N 1
ATOM 1544 C CA . VAL A 1 192 ? -14.391 -14.749 5.848 1.00 76.94 192 VAL A CA 1
ATOM 1545 C C . VAL A 1 192 ? -14.755 -13.675 6.868 1.00 76.94 192 VAL A C 1
ATOM 1547 O O . VAL A 1 192 ? -14.379 -13.788 8.031 1.00 76.94 192 VAL A O 1
ATOM 1550 N N . VAL A 1 193 ? -15.527 -12.668 6.451 1.00 79.75 193 VAL A N 1
ATOM 1551 C CA . VAL A 1 193 ? -15.888 -11.527 7.310 1.00 79.75 193 VAL A CA 1
ATOM 1552 C C . VAL A 1 193 ? -17.022 -11.832 8.291 1.00 79.75 193 VAL A C 1
ATOM 1554 O O . VAL A 1 193 ? -17.399 -10.975 9.079 1.00 79.75 193 VAL A O 1
ATOM 1557 N N . SER A 1 194 ? -17.569 -13.051 8.263 1.00 77.38 194 SER A N 1
ATOM 1558 C CA . SER A 1 194 ? -18.488 -13.547 9.295 1.00 77.38 194 SER A CA 1
ATOM 1559 C C . SER A 1 194 ? -17.782 -13.966 10.594 1.00 77.38 194 SER A C 1
ATOM 1561 O O . SER A 1 194 ? -18.455 -14.294 11.575 1.00 77.38 194 SER A O 1
ATOM 1563 N N . SER A 1 195 ? -16.441 -13.974 10.620 1.00 75.44 195 SER A N 1
ATOM 1564 C CA . SER A 1 195 ? -15.670 -14.212 11.844 1.00 75.44 195 SER A CA 1
ATOM 1565 C C . SER A 1 195 ? -15.814 -13.035 12.826 1.00 75.44 195 SER A C 1
ATOM 1567 O O . SER A 1 195 ? -16.086 -11.909 12.410 1.00 75.44 195 SER A O 1
ATOM 1569 N N . PRO A 1 196 ? -15.606 -13.258 14.138 1.00 74.25 196 PRO A N 1
ATOM 1570 C CA . PRO A 1 196 ? -15.680 -12.196 15.145 1.00 74.25 196 PRO A CA 1
ATOM 1571 C C . PRO A 1 196 ? -14.561 -11.149 15.023 1.00 74.25 196 PRO A C 1
ATOM 1573 O O . PRO A 1 196 ? -14.579 -10.161 15.751 1.00 74.25 196 PRO A O 1
ATOM 1576 N N . ASP A 1 197 ? -13.590 -11.362 14.133 1.00 76.25 197 ASP A N 1
ATOM 1577 C CA . ASP A 1 197 ? -12.457 -10.459 13.918 1.00 76.25 197 ASP A CA 1
ATOM 1578 C C . ASP A 1 197 ? -12.816 -9.286 12.989 1.00 76.25 197 ASP A C 1
ATOM 1580 O O . ASP A 1 197 ? -11.990 -8.402 12.762 1.00 76.25 197 ASP A O 1
ATOM 1584 N N . PHE A 1 198 ? -14.036 -9.277 12.441 1.00 77.88 198 PHE A N 1
ATOM 1585 C CA . PHE A 1 198 ? -14.507 -8.266 11.503 1.00 77.88 198 PHE A CA 1
ATOM 1586 C C . PHE A 1 198 ? -15.767 -7.570 12.006 1.00 77.88 198 PHE A C 1
ATOM 1588 O O . PHE A 1 198 ? -16.706 -8.190 12.503 1.00 77.88 198 PHE A O 1
ATOM 1595 N N . GLU A 1 199 ? -15.810 -6.261 11.782 1.00 81.88 199 GLU A N 1
ATOM 1596 C CA . GLU A 1 199 ? -17.028 -5.467 11.844 1.00 81.88 199 GLU A CA 1
ATOM 1597 C C . GLU A 1 199 ? -17.415 -5.081 10.413 1.00 81.88 199 GLU A C 1
ATOM 1599 O O . GLU A 1 199 ? -16.629 -4.467 9.689 1.00 81.88 199 GLU A O 1
ATOM 1604 N N . VAL A 1 200 ? -18.616 -5.477 9.984 1.00 78.56 200 VAL A N 1
ATOM 1605 C CA . VAL A 1 200 ? -19.112 -5.206 8.630 1.00 78.56 200 VAL A CA 1
ATOM 1606 C C . VAL A 1 200 ? -20.150 -4.097 8.691 1.00 78.56 200 VAL A C 1
ATOM 1608 O O . VAL A 1 200 ? -21.254 -4.290 9.200 1.00 78.56 200 VAL A O 1
ATOM 1611 N N . ILE A 1 201 ? -19.805 -2.946 8.120 1.00 76.69 201 ILE A N 1
ATOM 1612 C CA . ILE A 1 201 ? -20.718 -1.816 7.950 1.00 76.69 201 ILE A CA 1
ATOM 1613 C C . ILE A 1 201 ? -21.200 -1.822 6.500 1.00 76.69 201 ILE A C 1
ATOM 1615 O O . ILE A 1 201 ? -20.401 -1.722 5.570 1.00 76.69 201 ILE A O 1
ATOM 1619 N N . THR A 1 202 ? -22.511 -1.958 6.299 1.00 77.12 202 THR A N 1
ATOM 1620 C CA . THR A 1 202 ? -23.111 -1.915 4.959 1.00 77.12 202 THR A CA 1
ATOM 1621 C C . THR A 1 202 ? -23.483 -0.479 4.616 1.00 77.12 202 THR A C 1
ATOM 1623 O O . THR A 1 202 ? -24.195 0.170 5.374 1.00 77.12 202 THR A O 1
ATOM 1626 N N . LEU A 1 203 ? -23.004 0.013 3.472 1.00 70.25 203 LEU A N 1
ATOM 1627 C CA . LEU A 1 203 ? -23.386 1.314 2.924 1.00 70.25 203 LEU A CA 1
ATOM 1628 C C . LEU A 1 203 ? -24.550 1.108 1.945 1.00 70.25 203 LEU A C 1
ATOM 1630 O O . LEU A 1 203 ? -24.347 0.923 0.748 1.00 70.25 203 LEU A O 1
ATOM 1634 N N . ASP A 1 204 ? -25.773 1.088 2.463 1.00 74.19 204 ASP A N 1
ATOM 1635 C CA . ASP A 1 204 ? -27.019 0.920 1.696 1.00 74.19 204 ASP A CA 1
ATOM 1636 C C . ASP A 1 204 ? -27.578 2.243 1.131 1.00 74.19 204 ASP A C 1
ATOM 1638 O O . ASP A 1 204 ? -28.584 2.251 0.419 1.00 74.19 204 ASP A O 1
ATOM 1642 N N . GLY A 1 205 ? -26.892 3.358 1.396 1.00 66.38 205 GLY A N 1
ATOM 1643 C CA . GLY A 1 205 ? -27.312 4.702 1.004 1.00 66.38 205 GLY A CA 1
ATOM 1644 C C . GLY A 1 205 ? -28.203 5.390 2.039 1.00 66.38 205 GLY A C 1
ATOM 1645 O O . GLY A 1 205 ? -28.534 6.564 1.854 1.00 66.38 205 GLY A O 1
ATOM 1646 N N . GLU A 1 206 ? -28.552 4.717 3.137 1.00 68.19 206 GLU A N 1
ATOM 1647 C CA . GLU A 1 206 ? -29.152 5.374 4.289 1.00 68.19 206 GLU A CA 1
ATOM 1648 C C . GLU A 1 206 ? -28.076 6.177 5.029 1.00 68.19 206 GLU A C 1
ATOM 1650 O O . GLU A 1 206 ? -26.916 5.774 5.150 1.00 68.19 206 GLU A O 1
ATOM 1655 N N . THR A 1 207 ? -28.429 7.383 5.479 1.00 52.91 207 THR A N 1
ATOM 1656 C CA . THR A 1 207 ? -27.486 8.191 6.261 1.00 52.91 207 THR A CA 1
ATOM 1657 C C . THR A 1 207 ? -27.247 7.472 7.585 1.00 52.91 207 THR A C 1
ATOM 1659 O O . THR A 1 207 ? -28.224 7.247 8.303 1.00 52.91 207 THR A O 1
ATOM 1662 N N . PRO A 1 208 ? -25.996 7.124 7.940 1.00 52.81 208 PRO A N 1
ATOM 1663 C CA . PRO A 1 208 ? -25.736 6.461 9.206 1.00 52.81 208 PRO A CA 1
ATOM 1664 C C . PRO A 1 208 ? -26.237 7.353 10.343 1.00 52.81 208 PRO A C 1
ATOM 1666 O O . PRO A 1 208 ? -25.888 8.535 10.428 1.00 52.81 208 PRO A O 1
ATOM 1669 N N . SER A 1 209 ? -27.091 6.804 11.206 1.00 44.06 209 SER A N 1
ATOM 1670 C CA . SER A 1 209 ? -27.601 7.517 12.371 1.00 44.06 209 SER A CA 1
ATOM 1671 C C . SER A 1 209 ? -26.482 7.644 13.401 1.00 44.06 209 SER A C 1
ATOM 1673 O O . SER A 1 209 ? -26.250 6.744 14.207 1.00 44.06 209 SER A O 1
ATOM 1675 N N . VAL A 1 210 ? -25.752 8.756 13.355 1.00 42.38 210 VAL A N 1
ATOM 1676 C CA . VAL A 1 210 ? -24.766 9.099 14.380 1.00 42.38 210 VAL A CA 1
ATOM 1677 C C . VAL A 1 210 ? -25.497 9.818 15.511 1.00 42.38 210 VAL A C 1
ATOM 1679 O O . VAL A 1 210 ? -25.811 11.004 15.407 1.00 42.38 210 VAL A O 1
ATOM 1682 N N . GLU A 1 211 ? -25.785 9.108 16.602 1.00 37.06 211 GLU A N 1
ATOM 1683 C CA . GLU A 1 211 ? -26.280 9.737 17.827 1.00 37.06 211 GLU A CA 1
ATOM 1684 C C . GLU A 1 211 ? -25.113 10.404 18.567 1.00 37.06 211 GLU A C 1
ATOM 1686 O O . GLU A 1 211 ? -24.323 9.768 19.264 1.00 37.06 211 GLU A O 1
ATOM 1691 N N . ILE A 1 212 ? -24.985 11.722 18.406 1.00 41.31 212 ILE A N 1
ATOM 1692 C CA . ILE A 1 212 ? -24.048 12.521 19.199 1.00 41.31 212 ILE A CA 1
ATOM 1693 C C . ILE A 1 212 ? -24.696 12.781 20.560 1.00 41.31 212 ILE A C 1
ATOM 1695 O O . ILE A 1 212 ? -25.509 13.693 20.718 1.00 41.31 212 ILE A O 1
ATOM 1699 N N . HIS A 1 213 ? -24.323 12.000 21.571 1.00 37.53 213 HIS A N 1
ATOM 1700 C CA . HIS A 1 213 ? -24.720 12.291 22.945 1.00 37.53 213 HIS A CA 1
ATOM 1701 C C . HIS A 1 213 ? -23.874 13.442 23.503 1.00 37.53 213 HIS A C 1
ATOM 1703 O O . HIS A 1 213 ? -22.765 13.246 23.998 1.00 37.53 213 HIS A O 1
ATOM 1709 N N . GLN A 1 214 ? -24.412 14.664 23.458 1.00 36.25 214 GLN A N 1
ATOM 1710 C CA . GLN A 1 214 ? -23.896 15.761 24.274 1.00 36.25 214 GLN A CA 1
ATOM 1711 C C . GLN A 1 214 ? -24.220 15.486 25.744 1.00 36.25 214 GLN A C 1
ATOM 1713 O O . GLN A 1 214 ? -25.343 15.688 26.211 1.00 36.25 214 GLN A O 1
ATOM 1718 N N . ILE A 1 215 ? -23.219 15.049 26.501 1.00 41.38 215 ILE A N 1
ATOM 1719 C CA . ILE A 1 215 ? -23.316 15.012 27.958 1.00 41.38 215 ILE A CA 1
ATOM 1720 C C . ILE A 1 215 ? -23.207 16.461 28.452 1.00 41.38 215 ILE A C 1
ATOM 1722 O O . ILE A 1 215 ? -22.107 16.994 28.572 1.00 41.38 215 ILE A O 1
ATOM 1726 N N . GLY A 1 216 ? -24.346 17.117 28.713 1.00 48.94 216 GLY A N 1
ATOM 1727 C CA . GLY A 1 216 ? -24.354 18.422 29.391 1.00 48.94 216 GLY A CA 1
ATOM 1728 C C . GLY A 1 216 ? -25.495 19.403 29.107 1.00 48.94 216 GLY A C 1
ATOM 1729 O O . GLY A 1 216 ? -25.480 20.476 29.698 1.00 48.94 216 GLY A O 1
ATOM 1730 N N . ALA A 1 217 ? -26.488 19.091 28.270 1.00 38.41 217 ALA A N 1
ATOM 1731 C CA . ALA A 1 217 ? -27.560 20.044 27.936 1.00 38.41 217 ALA A CA 1
ATOM 1732 C C . ALA A 1 217 ? -28.825 19.927 28.815 1.00 38.41 217 ALA A C 1
ATOM 1734 O O . ALA A 1 217 ? -29.929 20.114 28.319 1.00 38.41 217 ALA A O 1
ATOM 1735 N N . ASN A 1 218 ? -28.680 19.622 30.108 1.00 43.09 218 ASN A N 1
ATOM 1736 C CA . ASN A 1 218 ? -29.762 19.793 31.084 1.00 43.09 218 ASN A CA 1
ATOM 1737 C C . ASN A 1 218 ? -29.225 20.538 32.312 1.00 43.09 218 ASN A C 1
ATOM 1739 O O . ASN A 1 218 ? -28.699 19.928 33.247 1.00 43.09 218 ASN A O 1
ATOM 1743 N N . ALA A 1 219 ? -29.373 21.859 32.274 1.00 40.72 219 ALA A N 1
ATOM 1744 C CA . ALA A 1 219 ? -29.569 22.712 33.437 1.00 40.72 219 ALA A CA 1
ATOM 1745 C C . ALA A 1 219 ? -30.768 23.616 33.136 1.00 40.72 219 ALA A C 1
ATOM 1747 O O . ALA A 1 219 ? -30.779 24.201 32.029 1.00 40.72 219 ALA A O 1
#

Organism: NCBI:txid2051959